Protein 1V9M (pdb70)

Sequence (312 aa):
FAYLNARVRVRRGTLLKESFFQEALDLSFADFLRLLSETVYGGELAGQGLPDVDRAVLRTQAKLVGDLPRLVTGEAREAVRLLLLRNDLHNLQALLRAKATGRPFEEVLLLPGTLREEVWRQAYEAQDPAGMAQVLAVPGHPLARALRAVLRETQDLARVEALLAKRFFEDVAKPALRDYLALEVDAENLRTAFKLQGSGLAPDAFFLKGGRFVDRVRFARLMEGDYAVLDELSGTPFSGLSGVRDLKALERGLRCVLLKEAKKGVQDPLGVGLVLAYVKEREWEAVRLRLLARRAYFGLPRAQVEEEVVCP

Nearest PDB structures (foldseek):
  1v9m-assembly1_A  TM=1.003E+00  e=7.776E-43  Thermus thermophilus
  1r5z-assembly2_B  TM=9.604E-01  e=9.032E-36  Thermus thermophilus
  5gar-assembly1_M  TM=8.255E-01  e=9.814E-33  Thermus thermophilus
  5y5z-assembly1_M  TM=8.060E-01  e=1.314E-31  Thermus thermophilus HB8
  3j0j-assembly1_M  TM=7.449E-01  e=9.453E-28  Thermus thermophilus HB8

Secondary structure (DSSP, 8-state):
-HHHHHHHHHHHTTSPPHHHHHHHTT--HHHHHHHHHTSGGGGG---SSHHHHHHHHHHHHIIIIITHHHH--HHHHHHHHHHHHHHHHHHHHHHHHHHHHT--GGG----S-SS-HHHHHHHHHSSSHHHHHHHHHTTT-HHHHHHHHHHTT---HHHHHHHHHHHHHHHHH--HHHHHHHHHHHHHHHHHHHHTTTS---GGGT--SS-SS--HHHHHHHHTT-GGGGGS-TTSTTGGGTT--SHHHHHHHHHHHHHHHHGGGGG-TTSHHHHHHHHHHHHHHHHHHHHHHHHHHHT--HHHHHHHS---

Solvent-accessible surface area: 14438 Å² total; per-residue (Å²): 85,86,117,0,2,29,63,0,132,112,22,72,62,58,26,24,140,98,76,14,10,110,93,2,10,86,35,63,26,50,58,0,13,140,40,0,59,146,30,52,0,20,78,46,31,106,15,148,22,11,92,46,0,24,82,0,11,42,124,3,5,51,103,28,0,4,20,0,10,166,54,20,94,40,138,6,74,105,10,0,92,30,3,0,20,19,3,0,0,29,1,0,5,13,0,10,72,9,74,66,86,60,115,49,41,120,88,11,36,13,10,9,10,36,25,154,40,54,10,5,120,77,0,46,140,11,151,58,51,63,14,3,2,138,25,0,45,130,62,57,8,36,7,1,153,18,0,118,24,0,27,209,112,14,134,72,57,27,82,5,4,6,28,0,0,45,83,22,10,66,101,32,87,192,130,32,20,189,65,0,34,14,0,6,10,0,0,1,0,1,17,4,0,23,41,5,50,64,57,78,46,63,26,92,52,12,18,8,154,58,31,143,43,4,68,95,102,54,0,24,73,0,5,134,38,51,70,42,0,1,58,85,1,96,78,22,58,0,52,64,0,69,49,16,104,71,55,114,21,0,40,56,16,1,60,24,14,18,16,125,14,0,100,111,3,62,148,50,65,155,14,13,0,8,0,3,0,0,0,12,30,1,22,24,3,6,3,15,0,37,42,1,0,42,42,18,104,120,61,68,94,101,79,104,8,67,98,34,11,69,37,151

Structure (mmCIF, N/CA/C/O backbone):
data_1V9M
#
_entry.id   1V9M
#
_cell.length_a   41.790
_cell.length_b   83.806
_cell.length_c   48.567
_cell.angle_alpha   90.00
_cell.angle_beta   113.86
_cell.angle_gamma   90.00
#
_symmetry.space_group_name_H-M   'P 1 21 1'
#
loop_
_entity.id
_entity.type
_entity.pdbx_description
1 polymer 'V-type ATP synthase subunit C'
2 non-polymer GLYCEROL
3 water water
#
loop_
_atom_site.group_PDB
_atom_site.id
_atom_site.type_symbol
_atom_site.label_atom_id
_atom_site.label_alt_id
_atom_site.label_comp_id
_atom_site.label_asym_id
_atom_site.label_entity_id
_atom_site.label_seq_id
_atom_site.pdbx_PDB_ins_code
_atom_site.Cartn_x
_atom_site.Cartn_y
_atom_site.Cartn_z
_atom_site.occupancy
_atom_site.B_iso_or_equiv
_atom_site.auth_seq_id
_atom_site.auth_comp_id
_atom_site.auth_asym_id
_atom_site.auth_atom_id
_atom_site.pdbx_PDB_model_num
ATOM 1 N N . PHE A 1 5 ? 25.583 -6.161 10.166 1.00 37.65 5 PHE A N 1
ATOM 2 C CA . PHE A 1 5 ? 25.397 -4.716 10.500 1.00 38.34 5 PHE A CA 1
ATOM 3 C C . PHE A 1 5 ? 24.956 -3.873 9.313 1.00 36.63 5 PHE A C 1
ATOM 4 O O . PHE A 1 5 ? 24.340 -2.821 9.487 1.00 35.15 5 PHE A O 1
ATOM 12 N N . ALA A 1 6 ? 25.274 -4.328 8.106 1.00 36.49 6 ALA A N 1
ATOM 13 C CA . ALA A 1 6 ? 24.897 -3.591 6.907 1.00 35.34 6 ALA A CA 1
ATOM 14 C C . ALA A 1 6 ? 23.384 -3.415 6.829 1.00 34.67 6 ALA A C 1
ATOM 15 O O . ALA A 1 6 ? 22.891 -2.339 6.492 1.00 34.74 6 ALA A O 1
ATOM 17 N N . TYR A 1 7 ? 22.647 -4.474 7.142 1.00 33.41 7 TYR A N 1
ATOM 18 C CA . TYR A 1 7 ? 21.194 -4.417 7.086 1.00 31.56 7 TYR A CA 1
ATOM 19 C C . TYR A 1 7 ? 20.623 -3.540 8.190 1.00 30.44 7 TYR A C 1
ATOM 20 O O . TYR A 1 7 ? 19.780 -2.681 7.933 1.00 28.52 7 TYR A O 1
ATOM 29 N N . LEU A 1 8 ? 21.075 -3.765 9.420 1.00 27.26 8 LEU A N 1
ATOM 30 C CA . LEU A 1 8 ? 20.586 -2.979 10.547 1.00 26.25 8 LEU A CA 1
ATOM 31 C C . LEU A 1 8 ? 20.796 -1.494 10.278 1.00 25.82 8 LEU A C 1
ATOM 32 O O . LEU A 1 8 ? 19.896 -0.681 10.488 1.00 24.42 8 LEU A O 1
ATOM 37 N N . ASN A 1 9 ? 21.989 -1.149 9.803 1.00 26.86 9 ASN A N 1
ATOM 38 C CA . ASN A 1 9 ? 22.319 0.241 9.514 1.00 27.62 9 ASN A CA 1
ATOM 39 C C . ASN A 1 9 ? 21.444 0.826 8.429 1.00 28.39 9 ASN A C 1
ATOM 40 O O . ASN A 1 9 ? 21.139 2.019 8.448 1.00 28.33 9 ASN A O 1
ATOM 45 N N . ALA A 1 10 ? 21.042 -0.011 7.481 1.00 27.84 10 ALA A N 1
ATOM 46 C CA . ALA A 1 10 ? 20.173 0.448 6.413 1.00 27.33 10 ALA A CA 1
ATOM 47 C C . ALA A 1 10 ? 18.837 0.817 7.048 1.00 26.12 10 ALA A C 1
ATOM 48 O O . ALA A 1 10 ? 18.304 1.894 6.800 1.00 26.36 10 ALA A O 1
ATOM 50 N N . ARG A 1 11 ? 18.309 -0.073 7.885 1.00 25.00 11 ARG A N 1
ATOM 51 C CA . ARG A 1 11 ? 17.027 0.173 8.544 1.00 23.86 11 ARG A CA 1
ATOM 52 C C . ARG A 1 11 ? 17.097 1.392 9.463 1.00 23.30 11 ARG A C 1
ATOM 53 O O . ARG A 1 11 ? 16.122 2.132 9.602 1.00 22.25 11 ARG A O 1
ATOM 61 N N . VAL A 1 12 ? 18.250 1.602 10.089 1.00 22.74 12 VAL A N 1
ATOM 62 C CA . VAL A 1 12 ? 18.417 2.751 10.966 1.00 22.50 12 VAL A CA 1
ATOM 63 C C . VAL A 1 12 ? 18.474 4.023 10.126 1.00 23.20 12 VAL A C 1
ATOM 64 O O . VAL A 1 12 ? 17.853 5.031 10.470 1.00 23.80 12 VAL A O 1
ATOM 68 N N . ARG A 1 13 ? 19.219 3.978 9.024 1.00 23.75 13 ARG A N 1
ATOM 69 C CA . ARG A 1 13 ? 19.317 5.141 8.146 1.00 26.34 13 ARG A CA 1
ATOM 70 C C . ARG A 1 13 ? 17.930 5.509 7.636 1.00 26.47 13 ARG A C 1
ATOM 71 O O . ARG A 1 13 ? 17.600 6.687 7.512 1.00 28.23 13 ARG A O 1
ATOM 79 N N . VAL A 1 14 ? 17.119 4.494 7.344 1.00 25.57 14 VAL A N 1
ATOM 80 C CA . VAL A 1 14 ? 15.759 4.712 6.860 1.00 25.98 14 VAL A CA 1
ATOM 81 C C . VAL A 1 14 ? 14.928 5.491 7.881 1.00 26.63 14 VAL A C 1
ATOM 82 O O . VAL A 1 14 ? 14.041 6.259 7.517 1.00 25.69 14 VAL A O 1
ATOM 86 N N . ARG A 1 15 ? 15.233 5.303 9.159 1.00 25.75 15 ARG A N 1
ATOM 87 C CA . ARG A 1 15 ? 14.476 5.959 10.218 1.00 24.73 15 ARG A CA 1
ATOM 88 C C . ARG A 1 15 ? 15.048 7.248 10.802 1.00 25.44 15 ARG A C 1
ATOM 89 O O . ARG A 1 15 ? 14.320 8.007 11.437 1.00 25.27 15 ARG A O 1
ATOM 97 N N . ARG A 1 16 ? 16.334 7.507 10.589 1.00 28.38 16 ARG A N 1
ATOM 98 C CA . ARG A 1 16 ? 16.951 8.713 11.138 1.00 29.87 16 ARG A CA 1
ATOM 99 C C . ARG A 1 16 ? 16.367 10.012 10.592 1.00 29.66 16 ARG A C 1
ATOM 100 O O . ARG A 1 16 ? 16.456 11.060 11.235 1.00 28.70 16 ARG A O 1
ATOM 108 N N . GLY A 1 17 ? 15.782 9.948 9.403 1.00 28.72 17 GLY A N 1
ATOM 109 C CA . GLY A 1 17 ? 15.203 11.141 8.812 1.00 27.47 17 GLY A CA 1
ATOM 110 C C . GLY A 1 17 ? 14.013 11.712 9.570 1.00 27.19 17 GLY A C 1
ATOM 111 O O . GLY A 1 17 ? 13.676 12.886 9.394 1.00 27.07 17 GLY A O 1
ATOM 112 N N . THR A 1 18 ? 13.363 10.902 10.404 1.00 23.03 18 THR A N 1
ATOM 113 C CA . THR A 1 18 ? 12.214 11.401 11.149 1.00 20.64 18 THR A CA 1
ATOM 114 C C . THR A 1 18 ? 12.532 11.772 12.598 1.00 19.51 18 THR A C 1
ATOM 115 O O . THR A 1 18 ? 11.624 11.998 13.401 1.00 19.34 18 THR A O 1
ATOM 119 N N . LEU A 1 19 ? 13.816 11.832 12.935 1.00 17.43 19 LEU A N 1
ATOM 120 C CA . LEU A 1 19 ? 14.209 12.245 14.279 1.00 19.05 19 LEU A CA 1
ATOM 121 C C . LEU A 1 19 ? 13.796 13.713 14.340 1.00 19.44 19 LEU A C 1
ATOM 122 O O . LEU A 1 19 ? 13.925 14.426 13.348 1.00 18.20 19 LEU A O 1
ATOM 127 N N . LEU A 1 20 ? 13.291 14.168 15.482 1.00 19.31 20 LEU A N 1
ATOM 128 C CA . LEU A 1 20 ? 12.868 15.560 15.584 1.00 20.70 20 LEU A CA 1
ATOM 129 C C . LEU A 1 20 ? 14.077 16.484 15.616 1.00 21.05 20 LEU A C 1
ATOM 130 O O . LEU A 1 20 ? 15.067 16.196 16.287 1.00 21.48 20 LEU A O 1
ATOM 135 N N . LYS A 1 21 ? 13.996 17.582 14.872 1.00 22.12 21 LYS A N 1
ATOM 136 C CA . LYS A 1 21 ? 15.081 18.555 14.816 1.00 22.77 21 LYS A CA 1
ATOM 137 C C . LYS A 1 21 ? 15.162 19.307 16.133 1.00 20.41 21 LYS A C 1
ATOM 138 O O . LYS A 1 21 ? 14.188 19.385 16.875 1.00 19.69 21 LYS A O 1
ATOM 144 N N . GLU A 1 22 ? 16.319 19.889 16.413 1.00 20.50 22 GLU A N 1
ATOM 145 C CA . GLU A 1 22 ? 16.473 20.628 17.647 1.00 20.37 22 GLU A CA 1
ATOM 146 C C . GLU A 1 22 ? 15.510 21.817 17.635 1.00 20.97 22 GLU A C 1
ATOM 147 O O . GLU A 1 22 ? 15.090 22.292 18.693 1.00 19.18 22 GLU A O 1
ATOM 153 N N . SER A 1 23 ? 15.145 22.282 16.439 1.00 17.90 23 SER A N 1
ATOM 154 C CA . SER A 1 23 ? 14.220 23.410 16.322 1.00 19.20 23 SER A CA 1
ATOM 155 C C . SER A 1 23 ? 12.863 23.079 16.945 1.00 18.55 23 SER A C 1
ATOM 156 O O . SER A 1 23 ? 12.168 23.962 17.456 1.00 16.98 23 SER A O 1
ATOM 159 N N . PHE A 1 24 ? 12.482 21.806 16.911 1.00 16.87 24 PHE A N 1
ATOM 160 C CA . PHE A 1 24 ? 11.206 21.401 17.490 1.00 18.51 24 PHE A CA 1
ATOM 161 C C . PHE A 1 24 ? 11.187 21.642 18.985 1.00 18.42 24 PHE A C 1
ATOM 162 O O . PHE A 1 24 ? 10.249 22.225 19.523 1.00 18.82 24 PHE A O 1
ATOM 170 N N . PHE A 1 25 ? 12.227 21.171 19.665 1.00 18.75 25 PHE A N 1
ATOM 171 C CA . PHE A 1 25 ? 12.300 21.317 21.109 1.00 17.45 25 PHE A CA 1
ATOM 172 C C . PHE A 1 25 ? 12.448 22.769 21.530 1.00 17.74 25 PHE A C 1
ATOM 173 O O . PHE A 1 25 ? 11.920 23.171 22.559 1.00 17.68 25 PHE A O 1
ATOM 181 N N . GLN A 1 26 ? 13.167 23.556 20.738 1.00 18.79 26 GLN A N 1
ATOM 182 C CA . GLN A 1 26 ? 13.348 24.965 21.063 1.00 19.46 26 GLN A CA 1
ATOM 183 C C . GLN A 1 26 ? 12.004 25.682 21.050 1.00 17.50 26 GLN A C 1
ATOM 184 O O . GLN A 1 26 ? 11.699 26.456 21.955 1.00 18.85 26 GLN A O 1
ATOM 190 N N . GLU A 1 27 ? 11.200 25.421 20.025 1.00 16.99 27 GLU A N 1
ATOM 191 C CA . GLU A 1 27 ? 9.890 26.057 19.925 1.00 17.21 27 GLU A CA 1
ATOM 192 C C . GLU A 1 27 ? 8.919 25.527 20.976 1.00 16.64 27 GLU A C 1
ATOM 193 O O . GLU A 1 27 ? 8.187 26.294 21.608 1.00 15.33 27 GLU A O 1
ATOM 199 N N . ALA A 1 28 ? 8.933 24.209 21.173 1.00 15.91 28 ALA A N 1
ATOM 200 C CA . ALA A 1 28 ? 8.037 23.557 22.121 1.00 16.06 28 ALA A CA 1
ATOM 201 C C . ALA A 1 28 ? 8.132 24.105 23.537 1.00 16.45 28 ALA A C 1
ATOM 202 O O . ALA A 1 28 ? 7.150 24.104 24.273 1.00 16.11 28 ALA A O 1
ATOM 204 N N . LEU A 1 29 ? 9.316 24.560 23.923 1.00 18.70 29 LEU A N 1
ATOM 205 C CA . LEU A 1 29 ? 9.519 25.088 25.270 1.00 21.48 29 LEU A CA 1
ATOM 206 C C . LEU A 1 29 ? 8.601 26.268 25.590 1.00 21.56 29 LEU A C 1
ATOM 207 O O . LEU A 1 29 ? 8.323 26.549 26.756 1.00 21.13 29 LEU A O 1
ATOM 212 N N . ASP A 1 30 ? 8.108 26.945 24.560 1.00 21.59 30 ASP A N 1
ATOM 213 C CA . ASP A 1 30 ? 7.241 28.099 24.785 1.00 23.35 30 ASP A CA 1
ATOM 214 C C . ASP A 1 30 ? 5.852 28.017 24.147 1.00 23.29 30 ASP A C 1
ATOM 215 O O . ASP A 1 30 ? 5.219 29.040 23.884 1.00 24.16 30 ASP A O 1
ATOM 220 N N . LEU A 1 31 ? 5.362 26.803 23.928 1.00 21.74 31 LEU A N 1
ATOM 221 C CA . LEU A 1 31 ? 4.052 26.624 23.317 1.00 20.36 31 LEU A CA 1
ATOM 222 C C . LEU A 1 31 ? 2.945 26.261 24.289 1.00 19.94 31 LEU A C 1
ATOM 223 O O . LEU A 1 31 ? 3.189 25.646 25.332 1.00 19.3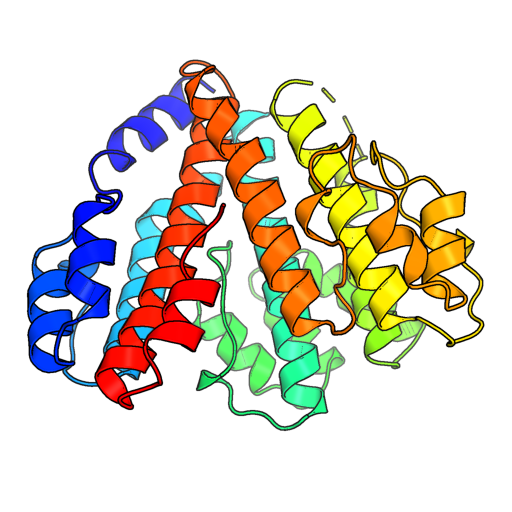6 31 LEU A O 1
ATOM 228 N N . SER A 1 32 ? 1.721 26.646 23.938 1.00 19.25 32 SER A N 1
ATOM 229 C CA . SER A 1 32 ? 0.557 26.301 24.741 1.00 18.80 32 SER A CA 1
ATOM 230 C C . SER A 1 32 ? 0.401 24.811 24.457 1.00 17.38 32 SER A C 1
ATOM 231 O O . SER A 1 32 ? 0.997 24.304 23.511 1.00 17.21 32 SER A O 1
ATOM 234 N N . PHE A 1 33 ? -0.394 24.103 25.245 1.00 15.38 33 PHE A N 1
ATOM 235 C CA . PHE A 1 33 ? -0.547 22.673 24.986 1.00 16.95 33 PHE A CA 1
ATOM 236 C C . PHE A 1 33 ? -1.183 22.422 23.614 1.00 18.63 33 PHE A C 1
ATOM 237 O O . PHE A 1 33 ? -0.775 21.514 22.882 1.00 17.50 33 PHE A O 1
ATOM 245 N N . ALA A 1 34 ? -2.177 23.234 23.266 1.00 19.17 34 ALA A N 1
ATOM 246 C CA . ALA A 1 34 ? -2.858 23.097 21.980 1.00 20.38 34 ALA A CA 1
ATOM 247 C C . ALA A 1 34 ? -1.862 23.232 20.835 1.00 19.68 34 ALA A C 1
ATOM 248 O O . ALA A 1 34 ? -1.893 22.450 19.883 1.00 20.81 34 ALA A O 1
ATOM 250 N N . ASP A 1 35 ? -0.979 24.224 20.923 1.00 18.83 35 ASP A N 1
ATOM 251 C CA . ASP A 1 35 ? 0.016 24.423 19.880 1.00 18.50 35 ASP A CA 1
ATOM 252 C C . ASP A 1 35 ? 1.055 23.306 19.885 1.00 17.62 35 ASP A C 1
ATOM 253 O O . ASP A 1 35 ? 1.582 22.939 18.835 1.00 16.00 35 ASP A O 1
ATOM 258 N N . PHE A 1 36 ? 1.345 22.771 21.066 1.00 16.66 36 PHE A N 1
ATOM 259 C CA . PHE A 1 36 ? 2.303 21.671 21.189 1.00 15.87 36 PHE A CA 1
ATOM 260 C C . PHE A 1 36 ? 1.748 20.480 20.406 1.00 16.41 36 PHE A C 1
ATOM 261 O O . PHE A 1 36 ? 2.464 19.834 19.635 1.00 16.99 36 PHE A O 1
ATOM 269 N N . LEU A 1 37 ? 0.462 20.197 20.606 1.00 17.30 37 LEU A N 1
ATOM 270 C CA . LEU A 1 37 ? -0.191 19.094 19.904 1.00 17.22 37 LEU A CA 1
ATOM 271 C C . LEU A 1 37 ? -0.107 19.342 18.401 1.00 17.59 37 LEU A C 1
ATOM 272 O O . LEU A 1 37 ? 0.212 18.437 17.635 1.00 17.46 37 LEU A O 1
ATOM 277 N N . ARG A 1 38 ? -0.381 20.577 17.985 1.00 17.37 38 ARG A N 1
ATOM 278 C CA . ARG A 1 38 ? -0.320 20.930 16.568 1.00 18.52 38 ARG A CA 1
ATOM 279 C C . ARG A 1 38 ? 1.066 20.679 15.984 1.00 18.11 38 ARG A C 1
ATOM 280 O O . ARG A 1 38 ? 1.200 20.117 14.896 1.00 18.24 38 ARG A O 1
ATOM 288 N N . LEU A 1 39 ? 2.098 21.095 16.707 1.00 17.59 39 LEU A N 1
ATOM 289 C CA . LEU A 1 39 ? 3.464 20.915 16.236 1.00 18.64 39 LEU A CA 1
ATOM 290 C C . LEU A 1 39 ? 3.799 19.429 16.157 1.00 18.23 39 LEU A C 1
ATOM 291 O O . LEU A 1 39 ? 4.404 18.963 15.188 1.00 17.78 39 LEU A O 1
ATOM 296 N N . LEU A 1 40 ? 3.404 18.692 17.187 1.00 16.84 40 LEU A N 1
ATOM 297 C CA . LEU A 1 40 ? 3.667 17.263 17.232 1.00 15.51 40 LEU A CA 1
ATOM 298 C C . LEU A 1 40 ? 2.937 16.519 16.112 1.00 17.10 40 LEU A C 1
ATOM 299 O O . LEU A 1 40 ? 3.484 15.589 15.519 1.00 17.83 40 LEU A O 1
ATOM 304 N N . SER A 1 41 ? 1.707 16.935 15.821 1.00 17.44 41 SER A N 1
ATOM 305 C CA . SER A 1 41 ? 0.900 16.275 14.797 1.00 21.22 41 SER A CA 1
ATOM 306 C C . SER A 1 41 ? 1.529 16.300 13.417 1.00 22.14 41 SER A C 1
ATOM 307 O O . SER A 1 41 ? 1.180 15.490 12.560 1.00 23.64 41 SER A O 1
ATOM 310 N N . GLU A 1 42 ? 2.460 17.220 13.200 1.00 23.24 42 GLU A N 1
ATOM 311 C CA . GLU A 1 42 ? 3.111 17.334 11.904 1.00 25.11 42 GLU A CA 1
ATOM 312 C C . GLU A 1 42 ? 4.369 16.479 11.804 1.00 24.57 42 GLU A C 1
ATOM 313 O O . GLU A 1 42 ? 4.966 16.366 10.734 1.00 23.14 42 GLU A O 1
ATOM 319 N N . THR A 1 43 ? 4.754 15.861 12.916 1.00 21.47 43 THR A N 1
ATOM 320 C CA . THR A 1 43 ? 5.947 15.018 12.949 1.00 19.62 43 THR A CA 1
ATOM 321 C C . THR A 1 43 ? 5.518 13.568 12.761 1.00 17.49 43 THR A C 1
ATOM 322 O O . THR A 1 43 ? 4.330 13.278 12.629 1.00 18.63 43 THR A O 1
ATOM 326 N N . VAL A 1 44 ? 6.487 12.659 12.771 1.00 19.26 44 VAL A N 1
ATOM 327 C CA . VAL A 1 44 ? 6.201 11.237 12.610 1.00 18.05 44 VAL A CA 1
ATOM 328 C C . VAL A 1 44 ? 5.269 10.741 13.726 1.00 18.73 44 VAL A C 1
ATOM 329 O O . VAL A 1 44 ? 4.592 9.719 13.588 1.00 17.63 44 VAL A O 1
ATOM 333 N N . TYR A 1 45 ? 5.233 11.474 14.835 1.00 16.58 45 TYR A N 1
ATOM 334 C CA . TYR A 1 45 ? 4.385 11.110 15.962 1.00 14.78 45 TYR A CA 1
ATOM 335 C C . TYR A 1 45 ? 2.909 11.379 15.672 1.00 16.36 45 TYR A C 1
ATOM 336 O O . TYR A 1 45 ? 2.029 10.846 16.346 1.00 14.88 45 TYR A O 1
ATOM 345 N N . GLY A 1 46 ? 2.642 12.211 14.671 1.00 15.74 46 GLY A N 1
ATOM 346 C CA . GLY A 1 46 ? 1.264 12.530 14.341 1.00 18.95 46 GLY A CA 1
ATOM 347 C C . GLY A 1 46 ? 0.414 11.308 14.048 1.00 19.60 46 GLY A C 1
ATOM 348 O O . GLY A 1 46 ? -0.771 11.275 14.381 1.00 21.75 46 GLY A O 1
ATOM 349 N N . GLY A 1 47 ? 1.015 10.297 13.433 1.00 20.93 47 GLY A N 1
ATOM 350 C CA . GLY A 1 47 ? 0.275 9.096 13.094 1.00 22.45 47 GLY A CA 1
ATOM 351 C C . GLY A 1 47 ? -0.376 8.398 14.271 1.00 23.15 47 GLY A C 1
ATOM 352 O O . GLY A 1 47 ? -1.438 7.798 14.130 1.00 24.16 47 GLY A O 1
ATOM 353 N N . GLU A 1 48 ? 0.252 8.481 15.437 1.00 22.62 48 GLU A N 1
ATOM 354 C CA . GLU A 1 48 ? -0.271 7.837 16.636 1.00 21.00 48 GLU A CA 1
ATOM 355 C C . GLU A 1 48 ? -0.914 8.800 17.632 1.00 20.19 48 GLU A C 1
ATOM 356 O O . GLU A 1 48 ? -1.310 8.391 18.721 1.00 20.60 48 GLU A O 1
ATOM 362 N N . LEU A 1 49 ? -0.995 10.078 17.281 1.00 19.38 49 LEU A N 1
ATOM 363 C CA . LEU A 1 49 ? -1.593 11.060 18.180 1.00 18.72 49 LEU A CA 1
ATOM 364 C C . LEU A 1 49 ? -3.093 11.075 17.903 1.00 21.44 49 LEU A C 1
ATOM 365 O O . LEU A 1 49 ? -3.542 11.620 16.897 1.00 21.99 49 LEU A O 1
ATOM 370 N N . ALA A 1 50 ? -3.864 10.474 18.805 1.00 22.72 50 ALA A N 1
ATOM 371 C CA . ALA A 1 50 ? -5.306 10.371 18.624 1.00 26.36 50 ALA A CA 1
ATOM 372 C C . ALA A 1 50 ? -6.172 11.222 19.542 1.00 27.89 50 ALA A C 1
ATOM 373 O O . ALA A 1 50 ? -7.400 11.214 19.412 1.00 30.04 50 ALA A O 1
ATOM 375 N N . GLY A 1 51 ? -5.560 11.955 20.466 1.00 26.23 51 GLY A N 1
ATOM 376 C CA . GLY A 1 51 ? -6.363 12.762 21.367 1.00 26.41 51 GLY A CA 1
ATOM 377 C C . GLY A 1 51 ? -5.827 14.147 21.675 1.00 25.99 51 GLY A C 1
ATOM 378 O O . GLY A 1 51 ? -4.787 14.554 21.156 1.00 25.84 51 GLY A O 1
ATOM 379 N N . GLN A 1 52 ? -6.546 14.858 22.539 1.00 23.89 52 GLN A N 1
ATOM 380 C CA . GLN A 1 52 ? -6.190 16.215 22.942 1.00 26.56 52 GLN A CA 1
ATOM 381 C C . GLN A 1 52 ? -5.644 16.300 24.369 1.00 23.65 52 GLN A C 1
ATOM 382 O O . GLN A 1 52 ? -5.405 17.397 24.868 1.00 23.38 52 GLN A O 1
ATOM 388 N N . GLY A 1 53 ? -5.452 15.159 25.026 1.00 21.96 53 GLY A N 1
ATOM 389 C CA . GLY A 1 53 ? -4.961 15.178 26.396 1.00 20.11 53 GLY A CA 1
ATOM 390 C C . GLY A 1 53 ? -3.508 14.778 26.591 1.00 19.46 53 GLY A C 1
ATOM 391 O O . GLY A 1 53 ? -2.846 14.309 25.663 1.00 19.85 53 GLY A O 1
ATOM 392 N N . LEU A 1 54 ? -3.008 14.957 27.810 1.00 18.45 54 LEU A N 1
ATOM 393 C CA . LEU A 1 54 ? -1.625 14.617 28.113 1.00 17.00 54 LEU A CA 1
ATOM 394 C C . LEU A 1 54 ? -1.347 13.130 27.871 1.00 17.64 54 LEU A C 1
ATOM 395 O O . LEU A 1 54 ? -0.324 12.778 27.284 1.00 17.24 54 LEU A O 1
ATOM 400 N N . PRO A 1 55 ? -2.251 12.238 28.315 1.00 17.76 55 PRO A N 1
ATOM 401 C CA . PRO A 1 55 ? -2.017 10.805 28.098 1.00 18.44 55 PRO A CA 1
ATOM 402 C C . PRO A 1 55 ? -1.950 10.450 26.613 1.00 19.03 55 PRO A C 1
ATOM 403 O O . PRO A 1 55 ? -1.308 9.467 26.225 1.00 17.21 55 PRO A O 1
ATOM 407 N N . ASP A 1 56 ? -2.621 11.248 25.786 1.00 16.82 56 ASP A N 1
ATOM 408 C CA . ASP A 1 56 ? -2.615 11.009 24.351 1.00 17.65 56 ASP A CA 1
ATOM 409 C C . ASP A 1 56 ? -1.231 11.281 23.779 1.00 16.35 56 ASP A C 1
ATOM 410 O O . ASP A 1 56 ? -0.810 10.632 22.827 1.00 16.12 56 ASP A O 1
ATOM 415 N N . VAL A 1 57 ? -0.526 12.250 24.358 1.00 15.38 57 VAL A N 1
ATOM 416 C CA . VAL A 1 57 ? 0.823 12.561 23.912 1.00 14.73 57 VAL A CA 1
ATOM 417 C C . VAL A 1 57 ? 1.734 11.413 24.354 1.00 16.11 57 VAL A C 1
ATOM 418 O O . VAL A 1 57 ? 2.533 10.898 23.577 1.00 12.94 57 VAL A O 1
ATOM 422 N N . ASP A 1 58 ? 1.611 11.015 25.614 1.00 15.48 58 ASP A N 1
ATOM 423 C CA . ASP A 1 58 ? 2.437 9.931 26.120 1.00 17.83 58 ASP A CA 1
ATOM 424 C C . ASP A 1 58 ? 2.240 8.656 25.298 1.00 17.38 58 ASP A C 1
ATOM 425 O O . ASP A 1 58 ? 3.206 7.982 24.947 1.00 17.08 58 ASP A O 1
ATOM 430 N N . ARG A 1 59 ? 0.991 8.343 24.982 1.00 16.61 59 ARG A N 1
ATOM 431 C CA . ARG A 1 59 ? 0.684 7.144 24.203 1.00 19.46 59 ARG A CA 1
ATOM 432 C C . ARG A 1 59 ? 1.252 7.219 22.782 1.00 17.69 59 ARG A C 1
ATOM 433 O O . ARG A 1 59 ? 1.781 6.237 22.269 1.00 18.53 59 ARG A O 1
ATOM 441 N N . ALA A 1 60 ? 1.147 8.386 22.153 1.00 16.96 60 ALA A N 1
ATOM 442 C CA . ALA A 1 60 ? 1.667 8.568 20.802 1.00 16.82 60 ALA A CA 1
ATOM 443 C C . ALA A 1 60 ? 3.181 8.335 20.784 1.00 16.67 60 ALA A C 1
ATOM 444 O O . ALA A 1 60 ? 3.722 7.733 19.855 1.00 14.40 60 ALA A O 1
ATOM 446 N N . VAL A 1 61 ? 3.868 8.826 21.809 1.00 15.50 61 VAL A N 1
ATOM 447 C CA . VAL A 1 61 ? 5.314 8.637 21.882 1.00 15.19 61 VAL A CA 1
ATOM 448 C C . VAL A 1 61 ? 5.633 7.152 22.035 1.00 14.23 61 VAL A C 1
ATOM 449 O O . VAL A 1 61 ? 6.443 6.604 21.286 1.00 15.01 61 VAL A O 1
ATOM 453 N N . LEU A 1 62 ? 4.994 6.500 23.001 1.00 14.82 62 LEU A N 1
ATOM 454 C CA . LEU A 1 62 ? 5.228 5.073 23.217 1.00 16.63 62 LEU A CA 1
ATOM 455 C C . LEU A 1 62 ? 4.961 4.219 21.971 1.00 16.32 62 LEU A C 1
ATOM 456 O O . LEU A 1 62 ? 5.815 3.423 21.558 1.00 16.75 62 LEU A O 1
ATOM 461 N N . ARG A 1 63 ? 3.790 4.385 21.359 1.00 17.30 63 ARG A N 1
ATOM 462 C CA . ARG A 1 63 ? 3.452 3.598 20.172 1.00 17.42 63 ARG A CA 1
ATOM 463 C C . ARG A 1 63 ? 4.317 3.893 18.962 1.00 17.72 63 ARG A C 1
ATOM 464 O O . ARG A 1 63 ? 4.636 2.989 18.182 1.00 18.08 63 ARG A O 1
ATOM 472 N N . THR A 1 64 ? 4.715 5.148 18.801 1.00 16.67 64 THR A N 1
ATOM 473 C CA . THR A 1 64 ? 5.567 5.498 17.678 1.00 17.61 64 THR A CA 1
ATOM 474 C C . THR A 1 64 ? 6.941 4.878 17.846 1.00 17.75 64 THR A C 1
ATOM 475 O O . THR A 1 64 ? 7.511 4.342 16.896 1.00 17.84 64 THR A O 1
ATOM 479 N N . GLN A 1 65 ? 7.486 4.946 19.055 1.00 17.85 65 GLN A N 1
ATOM 480 C CA . GLN A 1 65 ? 8.812 4.388 19.271 1.00 18.51 65 GLN A CA 1
ATOM 481 C C . GLN A 1 65 ? 8.823 2.870 19.254 1.00 17.57 65 GLN A C 1
ATOM 482 O O . GLN A 1 65 ? 9.858 2.261 19.002 1.00 18.19 65 GLN A O 1
ATOM 488 N N . ALA A 1 66 ? 7.679 2.254 19.522 1.00 19.36 66 ALA A N 1
ATOM 489 C CA . ALA A 1 66 ? 7.617 0.796 19.493 1.00 20.42 66 ALA A CA 1
ATOM 490 C C . ALA A 1 66 ? 7.804 0.344 18.046 1.00 20.96 66 ALA A C 1
ATOM 491 O O . ALA A 1 66 ? 8.343 -0.730 17.775 1.00 19.20 66 ALA A O 1
ATOM 493 N N . LYS A 1 67 ? 7.364 1.177 17.112 1.00 20.67 67 LYS A N 1
ATOM 494 C CA . LYS A 1 67 ? 7.477 0.826 15.705 1.00 21.36 67 LYS A CA 1
ATOM 495 C C . LYS A 1 67 ? 8.737 1.353 15.025 1.00 20.71 67 LYS A C 1
ATOM 496 O O . LYS A 1 67 ? 9.130 0.844 13.978 1.00 19.82 67 LYS A O 1
ATOM 502 N N . LEU A 1 68 ? 9.378 2.354 15.617 1.00 17.92 68 LEU A N 1
ATOM 503 C CA . LEU A 1 68 ? 10.593 2.915 15.027 1.00 17.41 68 LEU A CA 1
ATOM 504 C C . LEU A 1 68 ? 11.863 2.572 15.803 1.00 17.18 68 LEU A C 1
ATOM 505 O O . LEU A 1 68 ? 12.969 2.810 15.323 1.00 17.84 68 LEU A O 1
ATOM 510 N N . VAL A 1 69 ? 11.706 2.003 16.994 1.00 16.89 69 VAL A N 1
ATOM 511 C CA . VAL A 1 69 ? 12.856 1.653 17.819 1.00 15.54 69 VAL A CA 1
ATOM 512 C C . VAL A 1 69 ? 12.746 0.253 18.428 1.00 17.37 69 VAL A C 1
ATOM 513 O O . VAL A 1 69 ? 13.633 -0.584 18.248 1.00 16.49 69 VAL A O 1
ATOM 517 N N . GLY A 1 70 ? 11.647 0.009 19.137 1.00 17.22 70 GLY A N 1
ATOM 518 C CA . GLY A 1 70 ? 11.445 -1.268 19.806 1.00 19.90 70 GLY A CA 1
ATOM 519 C C . GLY A 1 70 ? 11.463 -2.527 18.961 1.00 23.19 70 GLY A C 1
ATOM 520 O O . GLY A 1 70 ? 11.757 -3.615 19.465 1.00 22.28 70 GLY A O 1
ATOM 521 N N . ASP A 1 71 ? 11.157 -2.389 17.678 1.00 22.46 71 ASP A N 1
ATOM 522 C CA . ASP A 1 71 ? 11.115 -3.539 16.785 1.00 23.78 71 ASP A CA 1
ATOM 523 C C . ASP A 1 71 ? 12.459 -3.917 16.168 1.00 24.44 71 ASP A C 1
ATOM 524 O O . ASP A 1 71 ? 12.606 -5.018 15.634 1.00 23.82 71 ASP A O 1
ATOM 529 N N . LEU A 1 72 ? 13.441 -3.024 16.249 1.00 21.61 72 LEU A N 1
ATOM 530 C CA . LEU A 1 72 ? 14.746 -3.290 15.646 1.00 20.72 72 LEU A CA 1
ATOM 531 C C . LEU A 1 72 ? 15.337 -4.692 15.884 1.00 21.98 72 LEU A C 1
ATOM 532 O O . LEU A 1 72 ? 15.847 -5.312 14.956 1.00 22.76 72 LEU A O 1
ATOM 537 N N . PRO A 1 73 ? 15.272 -5.211 17.120 1.00 23.16 73 PRO A N 1
ATOM 538 C CA . PRO A 1 73 ? 15.825 -6.545 17.395 1.00 25.93 73 PRO A CA 1
ATOM 539 C C . PRO A 1 73 ? 15.177 -7.669 16.600 1.00 27.07 73 PRO A C 1
ATOM 540 O O . PRO A 1 73 ? 15.801 -8.701 16.347 1.00 27.23 73 PRO A O 1
ATOM 544 N N . ARG A 1 74 ? 13.922 -7.472 16.217 1.00 26.54 74 ARG A N 1
ATOM 545 C CA . ARG A 1 74 ? 13.191 -8.485 15.469 1.00 29.22 74 ARG A CA 1
ATOM 546 C C . ARG A 1 74 ? 13.468 -8.439 13.973 1.00 28.65 74 ARG A C 1
ATOM 547 O O . ARG A 1 74 ? 13.096 -9.357 13.242 1.00 27.38 74 ARG A O 1
ATOM 555 N N . LEU A 1 75 ? 14.127 -7.373 13.528 1.00 27.05 75 LEU A N 1
ATOM 556 C CA . LEU A 1 75 ? 14.437 -7.186 12.115 1.00 25.84 75 LEU A CA 1
ATOM 557 C C . LEU A 1 75 ? 15.751 -7.810 11.662 1.00 26.73 75 LEU A C 1
ATOM 558 O O . LEU A 1 75 ? 15.942 -8.068 10.476 1.00 27.06 75 LEU A O 1
ATOM 563 N N . VAL A 1 76 ? 16.658 -8.059 12.597 1.00 25.96 76 VAL A N 1
ATOM 564 C CA . VAL A 1 76 ? 17.960 -8.609 12.237 1.00 28.64 76 VAL A CA 1
ATOM 565 C C . VAL A 1 76 ? 18.380 -9.797 13.084 1.00 29.26 76 VAL A C 1
ATOM 566 O O . VAL A 1 76 ? 17.632 -10.266 13.941 1.00 29.39 76 VAL A O 1
ATOM 570 N N . THR A 1 77 ? 19.593 -10.276 12.838 1.00 31.63 77 THR A N 1
ATOM 571 C CA . THR A 1 77 ? 20.126 -11.401 13.588 1.00 34.18 77 THR A CA 1
ATOM 572 C C . THR A 1 77 ? 21.623 -11.196 13.792 1.00 34.73 77 THR A C 1
ATOM 573 O O . THR A 1 77 ? 22.142 -10.103 13.559 1.00 36.41 77 THR A O 1
ATOM 577 N N . GLY A 1 78 ? 22.311 -12.242 14.237 1.00 35.23 78 GLY A N 1
ATOM 578 C CA . GLY A 1 78 ? 23.741 -12.143 14.457 1.00 34.51 78 GLY A CA 1
ATOM 579 C C . GLY A 1 78 ? 24.130 -11.074 15.460 1.00 34.11 78 GLY A C 1
ATOM 580 O O . GLY A 1 78 ? 23.340 -10.702 16.329 1.00 32.97 78 GLY A O 1
ATOM 581 N N . GLU A 1 79 ? 25.354 -10.574 15.329 1.00 33.44 79 GLU A N 1
ATOM 582 C CA . GLU A 1 79 ? 25.874 -9.555 16.228 1.00 34.08 79 GLU A CA 1
ATOM 583 C C . GLU A 1 79 ? 25.095 -8.249 16.178 1.00 32.44 79 GLU A C 1
ATOM 584 O O . GLU A 1 79 ? 24.999 -7.549 17.182 1.00 31.07 79 GLU A O 1
ATOM 590 N N . ALA A 1 80 ? 24.547 -7.917 15.013 1.00 30.14 80 ALA A N 1
ATOM 591 C CA . ALA A 1 80 ? 23.776 -6.685 14.870 1.00 30.04 80 ALA A CA 1
ATOM 592 C C . ALA A 1 80 ? 22.564 -6.715 15.800 1.00 28.97 80 ALA A C 1
ATOM 593 O O . ALA A 1 80 ? 22.257 -5.732 16.477 1.00 27.30 80 ALA A O 1
ATOM 595 N N . ARG A 1 81 ? 21.876 -7.851 15.829 1.00 28.81 81 ARG A N 1
ATOM 596 C CA . ARG A 1 81 ? 20.704 -8.002 16.680 1.00 30.42 81 ARG A CA 1
ATOM 597 C C . ARG A 1 81 ? 21.132 -7.951 18.144 1.00 30.45 81 ARG A C 1
ATOM 598 O O . ARG A 1 81 ? 20.442 -7.373 18.984 1.00 29.15 81 ARG A O 1
ATOM 606 N N . GLU A 1 82 ? 22.279 -8.557 18.437 1.00 29.81 82 GLU A N 1
ATOM 607 C CA . GLU A 1 82 ? 22.825 -8.585 19.788 1.00 30.80 82 GLU A CA 1
ATOM 608 C C . GLU A 1 82 ? 23.015 -7.180 20.338 1.00 29.10 82 GLU A C 1
ATOM 609 O O . GLU A 1 82 ? 22.635 -6.891 21.472 1.00 29.24 82 GLU A O 1
ATOM 615 N N . ALA A 1 83 ? 23.608 -6.310 19.525 1.00 27.26 83 ALA A N 1
ATOM 616 C CA . ALA A 1 83 ? 23.873 -4.934 19.927 1.00 25.40 83 ALA A CA 1
ATOM 617 C C . ALA A 1 83 ? 22.608 -4.150 20.245 1.00 24.95 83 ALA A C 1
ATOM 618 O O . ALA A 1 83 ? 22.465 -3.594 21.338 1.00 25.11 83 ALA A O 1
ATOM 620 N N . VAL A 1 84 ? 21.686 -4.104 19.292 1.00 23.88 84 VAL A N 1
ATOM 621 C CA . VAL A 1 84 ? 20.458 -3.358 19.501 1.00 24.08 84 VAL A CA 1
ATOM 622 C C . VAL A 1 84 ? 19.571 -4.028 20.558 1.00 25.07 84 VAL A C 1
ATOM 623 O O . VAL A 1 84 ? 18.924 -3.346 21.355 1.00 22.97 84 VAL A O 1
ATOM 627 N N . ARG A 1 85 ? 19.555 -5.359 20.580 1.00 25.50 85 ARG A N 1
ATOM 628 C CA . ARG A 1 85 ? 18.748 -6.069 21.565 1.00 26.93 85 ARG A CA 1
ATOM 629 C C . ARG A 1 85 ? 19.256 -5.722 22.959 1.00 26.04 85 ARG A C 1
ATOM 630 O O . ARG A 1 85 ? 18.467 -5.471 23.872 1.00 26.36 85 ARG A O 1
ATOM 638 N N . LEU A 1 86 ? 20.576 -5.690 23.113 1.00 25.96 86 LEU A N 1
ATOM 639 C CA . LEU A 1 86 ? 21.193 -5.353 24.387 1.00 25.94 86 LEU A CA 1
ATOM 640 C C . LEU A 1 86 ? 20.789 -3.954 24.858 1.00 25.26 86 LEU A C 1
ATOM 641 O O . LEU A 1 86 ? 20.467 -3.747 26.031 1.00 24.16 86 LEU A O 1
ATOM 646 N N . LEU A 1 87 ? 20.819 -2.994 23.941 1.00 22.62 87 LEU A N 1
ATOM 647 C CA . LEU A 1 87 ? 20.450 -1.623 24.266 1.00 20.33 87 LEU A CA 1
ATOM 648 C C . LEU A 1 87 ? 19.007 -1.507 24.738 1.00 18.52 87 LEU A C 1
ATOM 649 O O . LEU A 1 87 ? 18.716 -0.788 25.689 1.00 18.25 87 LEU A O 1
ATOM 654 N N . LEU A 1 88 ? 18.105 -2.213 24.064 1.00 18.01 88 LEU A N 1
ATOM 655 C CA . LEU A 1 88 ? 16.694 -2.154 24.413 1.00 19.28 88 LEU A CA 1
ATOM 656 C C . LEU A 1 88 ? 16.381 -2.897 25.707 1.00 18.20 88 LEU A C 1
ATOM 657 O O . LEU A 1 88 ? 15.528 -2.464 26.482 1.00 18.45 88 LEU A O 1
ATOM 662 N N . LEU A 1 89 ? 17.073 -4.006 25.945 1.00 18.32 89 LEU A N 1
ATOM 663 C CA . LEU A 1 89 ? 16.870 -4.764 27.175 1.00 16.77 89 LEU A CA 1
ATOM 664 C C . LEU A 1 89 ? 17.352 -3.930 28.364 1.00 17.27 89 LEU A C 1
ATOM 665 O O . LEU A 1 89 ? 16.807 -4.025 29.469 1.00 16.82 89 LEU A O 1
ATOM 670 N N . ARG A 1 90 ? 18.380 -3.118 28.143 1.00 16.57 90 ARG A N 1
ATOM 671 C CA . ARG A 1 90 ? 18.885 -2.263 29.211 1.00 16.42 90 ARG A CA 1
ATOM 672 C C . ARG A 1 90 ? 17.786 -1.266 29.581 1.00 17.39 90 ARG A C 1
ATOM 673 O O . ARG A 1 90 ? 17.615 -0.912 30.749 1.00 16.07 90 ARG A O 1
ATOM 681 N N . ASN A 1 91 ? 17.028 -0.814 28.586 1.00 16.74 91 ASN A N 1
ATOM 682 C CA . ASN A 1 91 ? 15.938 0.119 28.863 1.00 16.37 91 ASN A CA 1
ATOM 683 C C . ASN A 1 91 ? 14.795 -0.615 29.558 1.00 15.26 91 ASN A C 1
ATOM 684 O O . ASN A 1 91 ? 14.087 -0.035 30.375 1.00 15.66 91 ASN A O 1
ATOM 689 N N . ASP A 1 92 ? 14.619 -1.896 29.245 1.00 15.77 92 ASP A N 1
ATOM 690 C CA . ASP A 1 92 ? 13.568 -2.661 29.902 1.00 15.20 92 ASP A CA 1
ATOM 691 C C . ASP A 1 92 ? 13.933 -2.786 31.381 1.00 12.65 92 ASP A C 1
ATOM 692 O O . ASP A 1 92 ? 13.058 -2.799 32.241 1.00 13.49 92 ASP A O 1
ATOM 697 N N . LEU A 1 93 ? 15.230 -2.871 31.673 1.00 13.70 93 LEU A N 1
ATOM 698 C CA . LEU A 1 93 ? 15.687 -2.970 33.059 1.00 14.10 93 LEU A CA 1
ATOM 699 C C . LEU A 1 93 ? 15.308 -1.688 33.792 1.00 14.78 93 LEU A C 1
ATOM 700 O O . LEU A 1 93 ? 14.810 -1.719 34.916 1.00 14.76 93 LEU A O 1
ATOM 705 N N . HIS A 1 94 ? 15.566 -0.558 33.143 1.00 16.75 94 HIS A N 1
ATOM 706 C CA . HIS A 1 94 ? 15.254 0.754 33.707 1.00 17.80 94 HIS A CA 1
ATOM 707 C C . HIS A 1 94 ? 13.750 0.834 33.958 1.00 16.38 94 HIS A C 1
ATOM 708 O O . HIS A 1 94 ? 13.299 1.276 35.019 1.00 14.75 94 HIS A O 1
ATOM 715 N N . ASN A 1 95 ? 12.974 0.399 32.972 1.00 13.36 95 ASN A N 1
ATOM 716 C CA . ASN A 1 95 ? 11.523 0.428 33.104 1.00 13.69 95 ASN A CA 1
ATOM 717 C C . ASN A 1 95 ? 11.046 -0.415 34.287 1.00 14.40 95 ASN A C 1
ATOM 718 O O . ASN A 1 95 ? 10.187 0.015 35.058 1.00 13.51 95 ASN A O 1
ATOM 723 N N . LEU A 1 96 ? 11.595 -1.617 34.441 1.00 14.10 96 LEU A N 1
ATOM 724 C CA . LEU A 1 96 ? 11.174 -2.461 35.553 1.00 13.92 96 LEU A CA 1
ATOM 725 C C . LEU A 1 96 ? 11.526 -1.800 36.889 1.00 14.17 96 LEU A C 1
ATOM 726 O O . LEU A 1 96 ? 10.704 -1.761 37.810 1.00 15.07 96 LEU A O 1
ATOM 731 N N . GLN A 1 97 ? 12.740 -1.269 36.992 1.00 15.51 97 GLN A N 1
ATOM 732 C CA . GLN A 1 97 ? 13.156 -0.626 38.238 1.00 16.06 97 GLN A CA 1
ATOM 733 C C . GLN A 1 97 ? 12.232 0.544 38.556 1.00 15.97 97 GLN A C 1
ATOM 734 O O . GLN A 1 97 ? 11.832 0.734 39.699 1.00 17.07 97 GLN A O 1
ATOM 740 N N . ALA A 1 98 ? 11.895 1.322 37.534 1.00 17.67 98 ALA A N 1
ATOM 741 C CA . ALA A 1 98 ? 11.015 2.475 37.705 1.00 17.49 98 ALA A CA 1
ATOM 742 C C . ALA A 1 98 ? 9.626 2.039 38.166 1.00 18.16 98 ALA A C 1
ATOM 743 O O . ALA A 1 98 ? 8.978 2.733 38.954 1.00 17.32 98 ALA A O 1
ATOM 745 N N . LEU A 1 99 ? 9.166 0.891 37.675 1.00 16.58 99 LEU A N 1
ATOM 746 C CA . LEU A 1 99 ? 7.849 0.398 38.053 1.00 19.50 99 LEU A CA 1
ATOM 747 C C . LEU A 1 99 ? 7.887 -0.096 39.499 1.00 19.26 99 LEU A C 1
ATOM 748 O O . LEU A 1 99 ? 6.978 0.177 40.283 1.00 17.91 99 LEU A O 1
ATOM 753 N N . LEU A 1 100 ? 8.944 -0.823 39.850 1.00 19.39 100 LEU A N 1
ATOM 754 C CA . LEU A 1 100 ? 9.081 -1.339 41.211 1.00 20.50 100 LEU A CA 1
ATOM 755 C C . LEU A 1 100 ? 9.094 -0.184 42.206 1.00 20.64 100 LEU A C 1
ATOM 756 O O . LEU A 1 100 ? 8.443 -0.244 43.252 1.00 21.24 100 LEU A O 1
ATOM 761 N N . ARG A 1 101 ? 9.821 0.873 41.860 1.00 20.70 101 ARG A N 1
ATOM 762 C CA . ARG A 1 101 ? 9.928 2.050 42.710 1.00 23.53 101 ARG A CA 1
ATOM 763 C C . ARG A 1 101 ? 8.582 2.780 42.811 1.00 24.00 101 ARG A C 1
ATOM 764 O O . ARG A 1 101 ? 8.188 3.234 43.888 1.00 21.55 101 ARG A O 1
ATOM 772 N N . ALA A 1 102 ? 7.869 2.886 41.694 1.00 22.37 102 ALA A N 1
ATOM 773 C CA . ALA A 1 102 ? 6.566 3.549 41.697 1.00 24.02 102 ALA A CA 1
ATOM 774 C C . ALA A 1 102 ? 5.579 2.791 42.590 1.00 23.19 102 ALA A C 1
ATOM 775 O O . ALA A 1 102 ? 4.861 3.394 43.383 1.00 23.89 102 ALA A O 1
ATOM 777 N N . LYS A 1 103 ? 5.552 1.468 42.460 1.00 23.75 103 LYS A N 1
ATOM 778 C CA . LYS A 1 103 ? 4.660 0.629 43.255 1.00 26.79 103 LYS A CA 1
ATOM 779 C C . LYS A 1 103 ? 4.982 0.722 44.742 1.00 27.42 103 LYS A C 1
ATOM 780 O O . LYS A 1 103 ? 4.085 0.745 45.584 1.00 25.57 103 LYS A O 1
ATOM 786 N N . ALA A 1 104 ? 6.270 0.763 45.059 1.00 27.97 104 ALA A N 1
ATOM 787 C CA . ALA A 1 104 ? 6.710 0.840 46.446 1.00 30.13 104 ALA A CA 1
ATOM 788 C C . ALA A 1 104 ? 6.275 2.145 47.101 1.00 30.92 104 ALA A C 1
ATOM 789 O O . ALA A 1 104 ? 6.150 2.223 48.323 1.00 31.92 104 ALA A O 1
ATOM 791 N N . THR A 1 105 ? 6.044 3.165 46.283 1.00 31.27 105 THR A N 1
ATOM 792 C CA . THR A 1 105 ? 5.638 4.473 46.777 1.00 33.33 105 THR A CA 1
ATOM 793 C C . THR A 1 105 ? 4.176 4.786 46.466 1.00 33.80 105 THR A C 1
ATOM 794 O O . THR A 1 105 ? 3.675 5.858 46.805 1.00 35.31 105 THR A O 1
ATOM 798 N N . GLY A 1 106 ? 3.495 3.843 45.826 1.00 34.31 106 GLY A N 1
ATOM 799 C CA . GLY A 1 106 ? 2.096 4.036 45.488 1.00 34.46 106 GLY A CA 1
ATOM 800 C C . GLY A 1 106 ? 1.844 5.139 44.475 1.00 34.54 106 GLY A C 1
ATOM 801 O O . GLY A 1 106 ? 0.789 5.771 44.497 1.00 36.43 106 GLY A O 1
ATOM 802 N N . ARG A 1 107 ? 2.805 5.378 43.589 1.00 33.00 107 ARG A N 1
ATOM 803 C CA . ARG A 1 107 ? 2.651 6.414 42.575 1.00 31.29 107 ARG A CA 1
ATOM 804 C C . ARG A 1 107 ? 1.869 5.863 41.391 1.00 29.53 107 ARG A C 1
ATOM 805 O O . ARG A 1 107 ? 1.965 4.680 41.071 1.00 29.35 107 ARG A O 1
ATOM 813 N N . PRO A 1 108 ? 1.070 6.719 40.735 1.00 27.27 108 PRO A N 1
ATOM 814 C CA . PRO A 1 108 ? 0.256 6.328 39.578 1.00 25.30 108 PRO A CA 1
ATOM 815 C C . PRO A 1 108 ? 1.129 5.844 38.428 1.00 22.78 108 PRO A C 1
ATOM 816 O O . PRO A 1 108 ? 2.255 6.303 38.261 1.00 20.58 108 PRO A O 1
ATOM 820 N N . PHE A 1 109 ? 0.593 4.927 37.630 1.00 20.55 109 PHE A N 1
ATOM 821 C CA . PHE A 1 109 ? 1.308 4.392 36.480 1.00 21.13 109 PHE A CA 1
ATOM 822 C C . PHE A 1 109 ? 1.702 5.539 35.536 1.00 20.12 109 PHE A C 1
ATOM 823 O O . PHE A 1 109 ? 2.804 5.556 34.985 1.00 18.96 109 PHE A O 1
ATOM 831 N N . GLU A 1 110 ? 0.792 6.499 35.373 1.00 20.70 110 GLU A N 1
ATOM 832 C CA . GLU A 1 110 ? 0.994 7.663 34.503 1.00 22.39 110 GLU A CA 1
ATOM 833 C C . GLU A 1 110 ? 2.288 8.426 34.796 1.00 23.79 110 GLU A C 1
ATOM 834 O O . GLU A 1 110 ? 2.821 9.110 33.924 1.00 22.52 110 GLU A O 1
ATOM 840 N N . GLU A 1 111 ? 2.772 8.321 36.029 1.00 23.68 111 GLU A N 1
ATOM 841 C CA . GLU A 1 111 ? 3.981 9.021 36.438 1.00 26.41 111 GLU A CA 1
ATOM 842 C C . GLU A 1 111 ? 5.258 8.280 36.089 1.00 27.32 111 GLU A C 1
ATOM 843 O O . GLU A 1 111 ? 6.354 8.821 36.240 1.00 27.18 111 GLU A O 1
ATOM 849 N N . VAL A 1 112 ? 5.125 7.043 35.622 1.00 26.22 112 VAL A N 1
ATOM 850 C CA . VAL A 1 112 ? 6.300 6.257 35.275 1.00 27.35 112 VAL A CA 1
ATOM 851 C C . VAL A 1 112 ? 6.770 6.499 33.850 1.00 28.36 112 VAL A C 1
ATOM 852 O O . VAL A 1 112 ? 6.015 6.330 32.894 1.00 25.49 112 VAL A O 1
ATOM 856 N N . LEU A 1 113 ? 8.031 6.900 33.723 1.00 28.15 113 LEU A N 1
ATOM 857 C CA . LEU A 1 113 ? 8.634 7.134 32.422 1.00 29.30 113 LEU A CA 1
ATOM 858 C C . LEU A 1 113 ? 8.966 5.759 31.858 1.00 27.69 113 LEU A C 1
ATOM 859 O O . LEU A 1 113 ? 9.593 4.942 32.529 1.00 28.23 113 LEU A O 1
ATOM 864 N N . LEU A 1 114 ? 8.526 5.486 30.638 1.00 24.25 114 LEU A N 1
ATOM 865 C CA . LEU A 1 114 ? 8.844 4.210 30.024 1.00 21.69 114 LEU A CA 1
ATOM 866 C C . LEU A 1 114 ? 9.727 4.490 28.822 1.00 22.18 114 LEU A C 1
ATOM 867 O O . LEU A 1 114 ? 9.305 5.141 27.857 1.00 21.01 114 LEU A O 1
ATOM 872 N N . LEU A 1 115 ? 10.968 4.025 28.898 1.00 19.17 115 LEU A N 1
ATOM 873 C CA . LEU A 1 115 ? 11.911 4.215 27.808 1.00 19.35 115 LEU A CA 1
ATOM 874 C C . LEU A 1 115 ? 11.646 3.179 26.726 1.00 18.55 115 LEU A C 1
ATOM 875 O O . LEU A 1 115 ? 11.080 2.118 26.996 1.00 18.30 115 LEU A O 1
ATOM 880 N N . PRO A 1 116 ? 12.041 3.476 25.479 1.00 20.38 116 PRO A N 1
ATOM 881 C CA . PRO A 1 116 ? 11.817 2.516 24.396 1.00 19.51 116 PRO A CA 1
ATOM 882 C C . PRO A 1 116 ? 12.529 1.185 24.665 1.00 20.64 116 PRO A C 1
ATOM 883 O O . PRO A 1 116 ? 13.748 1.140 24.827 1.00 20.37 116 PRO A O 1
ATOM 887 N N . GLY A 1 117 ? 11.757 0.106 24.705 1.00 21.42 117 GLY A N 1
ATOM 888 C CA . GLY A 1 117 ? 12.321 -1.204 24.967 1.00 23.12 117 GLY A CA 1
ATOM 889 C C . GLY A 1 117 ? 11.722 -2.250 24.055 1.00 24.27 117 GLY A C 1
ATOM 890 O O . GLY A 1 117 ? 11.242 -1.924 22.969 1.00 26.23 117 GLY A O 1
ATOM 891 N N . THR A 1 118 ? 11.728 -3.503 24.493 1.00 23.70 118 THR A N 1
ATOM 892 C CA . THR A 1 118 ? 11.185 -4.586 23.678 1.00 23.56 118 THR A CA 1
ATOM 893 C C . THR A 1 118 ? 9.756 -4.993 24.027 1.00 24.74 118 THR A C 1
ATOM 894 O O . THR A 1 118 ? 9.173 -5.837 23.348 1.00 24.92 118 THR A O 1
ATOM 898 N N . LEU A 1 119 ? 9.187 -4.414 25.078 1.00 25.32 119 LEU A N 1
ATOM 899 C CA . LEU A 1 119 ? 7.830 -4.790 25.478 1.00 26.50 119 LEU A CA 1
ATOM 900 C C . LEU A 1 119 ? 6.773 -3.739 25.176 1.00 27.64 119 LEU A C 1
ATOM 901 O O . LEU A 1 119 ? 7.056 -2.542 25.184 1.00 28.59 119 LEU A O 1
ATOM 906 N N . ARG A 1 120 ? 5.552 -4.198 24.912 1.00 28.13 120 ARG A N 1
ATOM 907 C CA . ARG A 1 120 ? 4.437 -3.294 24.642 1.00 27.93 120 ARG A CA 1
ATOM 908 C C . ARG A 1 120 ? 4.049 -2.626 25.956 1.00 26.28 120 ARG A C 1
ATOM 909 O O . ARG A 1 120 ? 4.233 -3.197 27.030 1.00 22.82 120 ARG A O 1
ATOM 917 N N . GLU A 1 121 ? 3.491 -1.427 25.870 1.00 25.21 121 GLU A N 1
ATOM 918 C CA . GLU A 1 121 ? 3.091 -0.715 27.069 1.00 25.64 121 GLU A CA 1
ATOM 919 C C . GLU A 1 121 ? 2.090 -1.528 27.878 1.00 24.07 121 GLU A C 1
ATOM 920 O O . GLU A 1 121 ? 2.100 -1.483 29.099 1.00 21.55 121 GLU A O 1
ATOM 926 N N . GLU A 1 122 ? 1.228 -2.277 27.195 1.00 24.45 122 GLU A N 1
ATOM 927 C CA . GLU A 1 122 ? 0.222 -3.084 27.874 1.00 24.52 122 GLU A CA 1
ATOM 928 C C . GLU A 1 122 ? 0.847 -4.094 28.835 1.00 23.31 122 GLU A C 1
ATOM 929 O O . GLU A 1 122 ? 0.276 -4.404 29.877 1.00 21.64 122 GLU A O 1
ATOM 935 N N . VAL A 1 123 ? 2.019 -4.614 28.492 1.00 22.33 123 VAL A N 1
ATOM 936 C CA . VAL A 1 123 ? 2.669 -5.578 29.373 1.00 21.09 123 VAL A CA 1
ATOM 937 C C . VAL A 1 123 ? 3.122 -4.878 30.650 1.00 19.62 123 VAL A C 1
ATOM 938 O O . VAL A 1 123 ? 2.935 -5.397 31.749 1.00 18.99 123 VAL A O 1
ATOM 942 N N . TRP A 1 124 ? 3.704 -3.691 30.502 1.00 19.54 124 TRP A N 1
ATOM 943 C CA . TRP A 1 124 ? 4.154 -2.933 31.663 1.00 17.86 124 TRP A CA 1
ATOM 944 C C . TRP A 1 124 ? 2.956 -2.577 32.536 1.00 19.32 124 TRP A C 1
ATOM 945 O O . TRP A 1 124 ? 3.036 -2.615 33.765 1.00 19.02 124 TRP A O 1
ATOM 956 N N . ARG A 1 125 ? 1.832 -2.253 31.902 1.00 20.13 125 ARG A N 1
ATOM 957 C CA . ARG A 1 125 ? 0.632 -1.908 32.654 1.00 21.11 125 ARG A CA 1
ATOM 958 C C . ARG A 1 125 ? 0.177 -3.120 33.473 1.00 19.57 125 ARG A C 1
ATOM 959 O O . ARG A 1 125 ? -0.201 -2.990 34.640 1.00 17.64 125 ARG A O 1
ATOM 967 N N . GLN A 1 126 ? 0.217 -4.302 32.866 1.00 18.90 126 GLN A N 1
ATOM 968 C CA . GLN A 1 126 ? -0.179 -5.511 33.574 1.00 19.53 126 GLN A CA 1
ATOM 969 C C . GLN A 1 126 ? 0.750 -5.776 34.746 1.00 18.56 126 GLN A C 1
ATOM 970 O O . GLN A 1 126 ? 0.313 -6.227 35.802 1.00 19.64 126 GLN A O 1
ATOM 976 N N . ALA A 1 127 ? 2.036 -5.491 34.561 1.00 18.19 127 ALA A N 1
ATOM 977 C CA . ALA A 1 127 ? 3.009 -5.706 35.626 1.00 18.28 127 ALA A CA 1
ATOM 978 C C . ALA A 1 127 ? 2.738 -4.759 36.787 1.00 17.78 127 ALA A C 1
ATOM 979 O O . ALA A 1 127 ? 2.847 -5.137 37.949 1.00 20.82 127 ALA A O 1
ATOM 981 N N . TYR A 1 128 ? 2.384 -3.523 36.461 1.00 20.00 128 TYR A N 1
ATOM 982 C CA . TYR A 1 128 ? 2.093 -2.519 37.475 1.00 20.26 128 TYR A CA 1
ATOM 983 C C . TYR A 1 128 ? 0.838 -2.922 38.242 1.00 21.07 128 TYR A C 1
ATOM 984 O O . TYR A 1 128 ? 0.733 -2.704 39.449 1.00 20.44 128 TYR A O 1
ATOM 993 N N . GLU A 1 129 ? -0.109 -3.516 37.525 1.00 21.27 129 GLU A N 1
ATOM 994 C CA . GLU A 1 129 ? -1.373 -3.966 38.104 1.00 23.94 129 GLU A CA 1
ATOM 995 C C . GLU A 1 129 ? -1.179 -5.165 39.039 1.00 24.31 129 GLU A C 1
ATOM 996 O O . GLU A 1 129 ? -1.993 -5.407 39.932 1.00 21.95 129 GLU A O 1
ATOM 1002 N N . ALA A 1 130 ? -0.095 -5.907 38.832 1.00 24.97 130 ALA A N 1
ATOM 1003 C CA . ALA A 1 130 ? 0.198 -7.079 39.652 1.00 27.92 130 ALA A CA 1
ATOM 1004 C C . ALA A 1 130 ? 0.308 -6.724 41.134 1.00 29.61 130 ALA A C 1
ATOM 1005 O O . ALA A 1 130 ? 0.783 -5.649 41.496 1.00 29.19 130 ALA A O 1
ATOM 1007 N N . GLN A 1 131 ? -0.122 -7.647 41.987 1.00 33.07 131 GLN A N 1
ATOM 1008 C CA . GLN A 1 131 ? -0.102 -7.434 43.428 1.00 36.33 131 GLN A CA 1
ATOM 1009 C C . GLN A 1 131 ? 1.289 -7.321 44.058 1.00 36.68 131 GLN A C 1
ATOM 1010 O O . GLN A 1 131 ? 1.458 -6.634 45.066 1.00 36.26 131 GLN A O 1
ATOM 1016 N N . ASP A 1 132 ? 2.281 -7.984 43.473 1.00 35.85 132 ASP A N 1
ATOM 1017 C CA . ASP A 1 132 ? 3.632 -7.957 44.029 1.00 36.41 132 ASP A CA 1
ATOM 1018 C C . ASP A 1 132 ? 4.701 -8.266 42.986 1.00 35.32 132 ASP A C 1
ATOM 1019 O O . ASP A 1 132 ? 4.385 -8.597 41.845 1.00 35.86 132 ASP A O 1
ATOM 1024 N N . PRO A 1 133 ? 5.987 -8.162 43.370 1.00 35.23 133 PRO A N 1
ATOM 1025 C CA . PRO A 1 133 ? 7.091 -8.441 42.444 1.00 34.06 133 PRO A CA 1
ATOM 1026 C C . PRO A 1 133 ? 6.961 -9.814 41.793 1.00 33.07 133 PRO A C 1
ATOM 1027 O O . PRO A 1 133 ? 7.222 -9.974 40.602 1.00 32.47 133 PRO A O 1
ATOM 1031 N N . ALA A 1 134 ? 6.554 -10.803 42.583 1.00 33.31 134 ALA A N 1
ATOM 1032 C CA . ALA A 1 134 ? 6.382 -12.159 42.078 1.00 32.74 134 ALA A CA 1
ATOM 1033 C C . ALA A 1 134 ? 5.343 -12.143 40.965 1.00 32.78 134 ALA A C 1
ATOM 1034 O O . ALA A 1 134 ? 5.501 -12.811 39.942 1.00 32.60 134 ALA A O 1
ATOM 1036 N N . GLY A 1 135 ? 4.279 -11.372 41.179 1.00 31.26 135 GLY A N 1
ATOM 1037 C CA . GLY A 1 135 ? 3.226 -11.259 40.185 1.00 29.38 135 GLY A CA 1
ATOM 1038 C C . GLY A 1 135 ? 3.727 -10.561 38.936 1.00 26.87 135 GLY A C 1
ATOM 1039 O O . GLY A 1 135 ? 3.292 -10.858 37.827 1.00 26.97 135 GLY A O 1
ATOM 1040 N N . MET A 1 136 ? 4.646 -9.619 39.111 1.00 26.76 136 MET A N 1
ATOM 1041 C CA . MET A 1 136 ? 5.204 -8.906 37.971 1.00 24.97 136 MET A CA 1
ATOM 1042 C C . MET A 1 136 ? 6.024 -9.877 37.129 1.00 24.65 136 MET A C 1
ATOM 1043 O O . MET A 1 136 ? 6.013 -9.814 35.901 1.00 21.91 136 MET A O 1
ATOM 1048 N N . ALA A 1 137 ? 6.728 -10.782 37.800 1.00 24.63 137 ALA A N 1
ATOM 1049 C CA . ALA A 1 137 ? 7.558 -11.763 37.108 1.00 25.05 137 ALA A CA 1
ATOM 1050 C C . ALA A 1 137 ? 6.727 -12.640 36.178 1.00 24.59 137 ALA A C 1
ATOM 1051 O O . ALA A 1 137 ? 7.141 -12.931 35.057 1.00 24.80 137 ALA A O 1
ATOM 1053 N N . GLN A 1 138 ? 5.550 -13.055 36.640 1.00 26.88 138 GLN A N 1
ATOM 1054 C CA . GLN A 1 138 ? 4.674 -13.901 35.834 1.00 26.59 138 GLN A CA 1
ATOM 1055 C C . GLN A 1 138 ? 4.210 -13.165 34.582 1.00 25.62 138 GLN A C 1
ATOM 1056 O O . GLN A 1 138 ? 4.113 -13.749 33.504 1.00 25.03 138 GLN A O 1
ATOM 1062 N N . VAL A 1 139 ? 3.922 -11.877 34.734 1.00 23.62 139 VAL A N 1
ATOM 1063 C CA . VAL A 1 139 ? 3.478 -11.053 33.616 1.00 21.70 139 VAL A CA 1
ATOM 1064 C C . VAL A 1 139 ? 4.573 -10.939 32.559 1.00 20.74 139 VAL A C 1
ATOM 1065 O O . VAL A 1 139 ? 4.313 -11.072 31.359 1.00 19.99 139 VAL A O 1
ATOM 1069 N N . LEU A 1 140 ? 5.797 -10.681 33.015 1.00 19.88 140 LEU A N 1
ATOM 1070 C CA . LEU A 1 140 ? 6.939 -10.534 32.125 1.00 18.65 140 LEU A CA 1
ATOM 1071 C C . LEU A 1 140 ? 7.291 -11.842 31.429 1.00 20.51 140 LEU A C 1
ATOM 1072 O O . LEU A 1 140 ? 7.870 -11.843 30.341 1.00 19.98 140 LEU A O 1
ATOM 1077 N N . ALA A 1 141 ? 6.942 -12.956 32.060 1.00 21.59 141 ALA A N 1
ATOM 1078 C CA . ALA A 1 141 ? 7.226 -14.270 31.492 1.00 22.99 141 ALA A CA 1
ATOM 1079 C C . ALA A 1 141 ? 6.380 -14.573 30.253 1.00 24.36 141 ALA A C 1
ATOM 1080 O O . ALA A 1 141 ? 6.824 -15.292 29.358 1.00 25.60 141 ALA A O 1
ATOM 1082 N N . VAL A 1 142 ? 5.166 -14.035 30.189 1.00 24.55 142 VAL A N 1
ATOM 1083 C CA . VAL A 1 142 ? 4.311 -14.304 29.036 1.00 26.36 142 VAL A CA 1
ATOM 1084 C C . VAL A 1 142 ? 5.023 -13.971 27.727 1.00 26.65 142 VAL A C 1
ATOM 1085 O O . VAL A 1 142 ? 5.079 -14.803 26.817 1.00 28.10 142 VAL A O 1
ATOM 1089 N N . PRO A 1 143 ? 5.575 -12.752 27.604 1.00 25.85 143 PRO A N 1
ATOM 1090 C CA . PRO A 1 143 ? 6.274 -12.409 26.364 1.00 23.89 143 PRO A CA 1
ATOM 1091 C C . PRO A 1 143 ? 7.699 -12.973 26.373 1.00 23.98 143 PRO A C 1
ATOM 1092 O O . PRO A 1 143 ? 8.516 -12.653 25.508 1.00 23.00 143 PRO A O 1
ATOM 1096 N N . GLY A 1 144 ? 7.987 -13.816 27.362 1.00 23.67 144 GLY A N 1
ATOM 1097 C CA . GLY A 1 144 ? 9.308 -14.419 27.466 1.00 23.04 144 GLY A CA 1
ATOM 1098 C C . GLY A 1 144 ? 10.444 -13.434 27.689 1.00 21.62 144 GLY A C 1
ATOM 1099 O O . GLY A 1 144 ? 11.508 -13.551 27.085 1.00 22.02 144 GLY A O 1
ATOM 1100 N N . HIS A 1 145 ? 10.239 -12.457 28.562 1.00 19.84 145 HIS A N 1
ATOM 1101 C CA . HIS A 1 145 ? 11.295 -11.488 28.810 1.00 18.58 145 HIS A CA 1
ATOM 1102 C C . HIS A 1 145 ? 12.309 -12.040 29.811 1.00 19.04 145 HIS A C 1
ATOM 1103 O O . HIS A 1 145 ? 11.939 -12.699 30.780 1.00 20.94 145 HIS A O 1
ATOM 1110 N N . PRO A 1 146 ? 13.608 -11.791 29.581 1.00 19.05 146 PRO A N 1
ATOM 1111 C CA . PRO A 1 146 ? 14.623 -12.296 30.513 1.00 18.90 146 PRO A CA 1
ATOM 1112 C C . PRO A 1 146 ? 14.503 -11.745 31.938 1.00 19.50 146 PRO A C 1
ATOM 1113 O O . PRO A 1 146 ? 14.970 -12.367 32.892 1.00 19.68 146 PRO A O 1
ATOM 1117 N N . LEU A 1 147 ? 13.868 -10.586 32.092 1.00 20.55 147 LEU A N 1
ATOM 1118 C CA . LEU A 1 147 ? 13.697 -9.995 33.419 1.00 19.89 147 LEU A CA 1
ATOM 1119 C C . LEU A 1 147 ? 12.801 -10.836 34.317 1.00 20.78 147 LEU A C 1
ATOM 1120 O O . LEU A 1 147 ? 12.911 -10.770 35.543 1.00 20.22 147 LEU A O 1
ATOM 1125 N N . ALA A 1 148 ? 11.899 -11.607 33.719 1.00 19.08 148 ALA A N 1
ATOM 1126 C CA . ALA A 1 148 ? 11.019 -12.457 34.508 1.00 20.35 148 ALA A CA 1
ATOM 1127 C C . ALA A 1 148 ? 11.906 -13.443 35.267 1.00 21.99 148 ALA A C 1
ATOM 1128 O O . ALA A 1 148 ? 11.711 -13.678 36.459 1.00 20.42 148 ALA A O 1
ATOM 1130 N N . ARG A 1 149 ? 12.891 -13.998 34.562 1.00 20.76 149 ARG A N 1
ATOM 1131 C CA . ARG A 1 149 ? 13.829 -14.953 35.145 1.00 22.04 149 ARG A CA 1
ATOM 1132 C C . ARG A 1 149 ? 14.742 -14.276 36.169 1.00 22.81 149 ARG A C 1
ATOM 1133 O O . ARG A 1 149 ? 14.967 -14.800 37.260 1.00 22.63 149 ARG A O 1
ATOM 1141 N N . ALA A 1 150 ? 15.260 -13.102 35.827 1.00 21.50 150 ALA A N 1
ATOM 1142 C CA . ALA A 1 150 ? 16.136 -12.382 36.750 1.00 21.44 150 ALA A CA 1
ATOM 1143 C C . ALA A 1 150 ? 15.383 -11.963 38.017 1.00 21.64 150 ALA A C 1
ATOM 1144 O O . ALA A 1 150 ? 15.907 -12.068 39.127 1.00 21.83 150 ALA A O 1
ATOM 1146 N N . LEU A 1 151 ? 14.150 -11.494 37.855 1.00 21.87 151 LEU A N 1
ATOM 1147 C CA . LEU A 1 151 ? 13.355 -11.057 39.000 1.00 24.55 151 LEU A CA 1
ATOM 1148 C C . LEU A 1 151 ? 13.038 -12.213 39.952 1.00 24.60 151 LEU A C 1
ATOM 1149 O O . LEU A 1 151 ? 13.108 -12.060 41.179 1.00 23.86 151 LEU A O 1
ATOM 1154 N N . ARG A 1 152 ? 12.690 -13.369 39.397 1.00 24.48 152 ARG A N 1
ATOM 1155 C CA . ARG A 1 152 ? 12.385 -14.515 40.242 1.00 25.83 152 ARG A CA 1
ATOM 1156 C C . ARG A 1 152 ? 13.613 -14.903 41.052 1.00 24.69 152 ARG A C 1
ATOM 1157 O O . ARG A 1 152 ? 13.513 -15.197 42.241 1.00 25.49 152 ARG A O 1
ATOM 1165 N N . ALA A 1 153 ? 14.774 -14.885 40.409 1.00 26.14 153 ALA A N 1
ATOM 1166 C CA . ALA A 1 153 ? 16.023 -15.238 41.075 1.00 25.87 153 ALA A CA 1
ATOM 1167 C C . ALA A 1 153 ? 16.370 -14.262 42.198 1.00 27.57 153 ALA A C 1
ATOM 1168 O O . ALA A 1 153 ? 16.714 -14.684 43.305 1.00 26.16 153 ALA A O 1
ATOM 1170 N N . VAL A 1 154 ? 16.277 -12.962 41.924 1.00 26.74 154 VAL A N 1
ATOM 1171 C CA . VAL A 1 154 ? 16.594 -11.955 42.940 1.00 26.19 154 VAL A CA 1
ATOM 1172 C C . VAL A 1 154 ? 15.649 -12.022 44.139 1.00 26.70 154 VAL A C 1
ATOM 1173 O O . VAL A 1 154 ? 16.060 -11.792 45.278 1.00 26.42 154 VAL A O 1
ATOM 1177 N N . LEU A 1 155 ? 14.383 -12.333 43.877 1.00 27.80 155 LEU A N 1
ATOM 1178 C CA . LEU A 1 155 ? 13.375 -12.407 44.930 1.00 31.13 155 LEU A CA 1
ATOM 1179 C C . LEU A 1 155 ? 13.585 -13.545 45.918 1.00 32.82 155 LEU A C 1
ATOM 1180 O O . LEU A 1 155 ? 13.089 -13.485 47.039 1.00 34.33 155 LEU A O 1
ATOM 1185 N N . ARG A 1 156 ? 14.297 -14.590 45.513 1.00 36.24 156 ARG A N 1
ATOM 1186 C CA . ARG A 1 156 ? 14.535 -15.689 46.440 1.00 39.67 156 ARG A CA 1
ATOM 1187 C C . ARG A 1 156 ? 15.779 -15.379 47.263 1.00 40.96 156 ARG A C 1
ATOM 1188 O O . ARG A 1 156 ? 16.297 -16.235 47.981 1.00 41.03 156 ARG A O 1
ATOM 1196 N N . GLU A 1 157 ? 16.240 -14.135 47.159 1.00 40.86 157 GLU A N 1
ATOM 1197 C CA . GLU A 1 157 ? 17.415 -13.684 47.890 1.00 40.89 157 GLU A CA 1
ATOM 1198 C C . GLU A 1 157 ? 17.106 -12.449 48.735 1.00 40.28 157 GLU A C 1
ATOM 1199 O O . GLU A 1 157 ? 17.713 -12.245 49.786 1.00 40.34 157 GLU A O 1
ATOM 1205 N N . THR A 1 158 ? 16.163 -11.626 48.279 1.00 38.23 158 THR A N 1
ATOM 1206 C CA . THR A 1 158 ? 15.794 -10.421 49.019 1.00 36.84 158 THR A CA 1
ATOM 1207 C C . THR A 1 158 ? 14.543 -9.731 48.475 1.00 37.09 158 THR A C 1
ATOM 1208 O O . THR A 1 158 ? 14.205 -9.872 47.300 1.00 35.51 158 THR A O 1
ATOM 1212 N N . GLN A 1 159 ? 13.868 -8.982 49.344 1.00 36.58 159 GLN A N 1
AT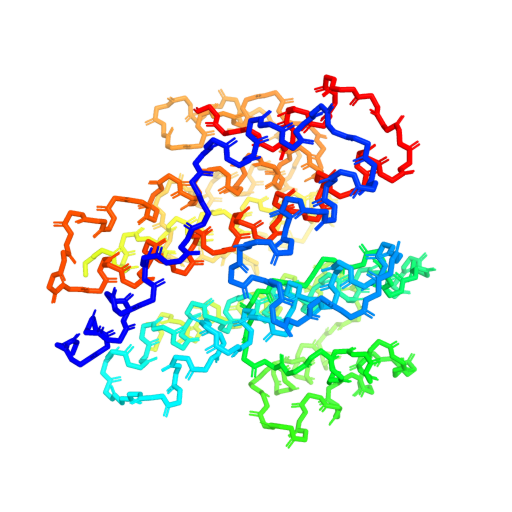OM 1213 C CA . GLN A 1 159 ? 12.652 -8.254 48.991 1.00 37.61 159 GLN A CA 1
ATOM 1214 C C . GLN A 1 159 ? 12.833 -6.739 49.105 1.00 37.04 159 GLN A C 1
ATOM 1215 O O . GLN A 1 159 ? 11.953 -5.970 48.708 1.00 36.43 159 GLN A O 1
ATOM 1221 N N . ASP A 1 160 ? 13.971 -6.318 49.650 1.00 35.67 160 ASP A N 1
ATOM 1222 C CA . ASP A 1 160 ? 14.275 -4.898 49.818 1.00 34.44 160 ASP A CA 1
ATOM 1223 C C . ASP A 1 160 ? 14.353 -4.185 48.468 1.00 32.23 160 ASP A C 1
ATOM 1224 O O . ASP A 1 160 ? 15.183 -4.529 47.629 1.00 31.29 160 ASP A O 1
ATOM 1229 N N . LEU A 1 161 ? 13.491 -3.188 48.277 1.00 31.49 161 LEU A N 1
ATOM 1230 C CA . LEU A 1 161 ? 13.437 -2.414 47.036 1.00 29.71 161 LEU A CA 1
ATOM 1231 C C . LEU A 1 161 ? 14.800 -2.064 46.444 1.00 28.93 161 LEU A C 1
ATOM 1232 O O . LEU A 1 161 ? 15.122 -2.470 45.327 1.00 27.33 161 LEU A O 1
ATOM 1237 N N . ALA A 1 162 ? 15.591 -1.300 47.190 1.00 27.59 162 ALA A N 1
ATOM 1238 C CA . ALA A 1 162 ? 16.913 -0.876 46.731 1.00 26.33 162 ALA A CA 1
ATOM 1239 C C . ALA A 1 162 ? 17.825 -2.032 46.321 1.00 24.33 162 ALA A C 1
ATOM 1240 O O . ALA A 1 162 ? 18.538 -1.940 45.323 1.00 22.25 162 ALA A O 1
ATOM 1242 N N . ARG A 1 163 ? 17.811 -3.112 47.093 1.00 23.80 163 ARG A N 1
ATOM 1243 C CA . ARG A 1 163 ? 18.656 -4.261 46.787 1.00 25.42 163 ARG A CA 1
ATOM 1244 C C . ARG A 1 163 ? 18.137 -5.006 45.558 1.00 24.10 163 ARG A C 1
ATOM 1245 O O . ARG A 1 163 ? 18.916 -5.494 44.743 1.00 22.90 163 ARG A O 1
ATOM 1253 N N . VAL A 1 164 ? 16.818 -5.099 45.433 1.00 23.03 164 VAL A N 1
ATOM 1254 C CA . VAL A 1 164 ? 16.224 -5.767 44.278 1.00 23.03 164 VAL A CA 1
ATOM 1255 C C . VAL A 1 164 ? 16.650 -5.027 43.012 1.00 21.16 164 VAL A C 1
ATOM 1256 O O . VAL A 1 164 ? 17.061 -5.645 42.035 1.00 21.89 164 VAL A O 1
ATOM 1260 N N . GLU A 1 165 ? 16.552 -3.702 43.031 1.00 19.99 165 GLU A N 1
ATOM 1261 C CA . GLU A 1 165 ? 16.945 -2.906 41.873 1.00 20.83 165 GLU A CA 1
ATOM 1262 C C . GLU A 1 165 ? 18.411 -3.129 41.527 1.00 20.72 165 GLU A C 1
ATOM 1263 O O . GLU A 1 165 ? 18.758 -3.304 40.363 1.00 19.85 165 GLU A O 1
ATOM 1269 N N . ALA A 1 166 ? 19.268 -3.118 42.547 1.00 19.01 166 ALA A N 1
ATOM 1270 C CA . ALA A 1 166 ? 20.702 -3.290 42.333 1.00 20.09 166 ALA A CA 1
ATOM 1271 C C . ALA A 1 166 ? 21.057 -4.686 41.834 1.00 18.86 166 ALA A C 1
ATOM 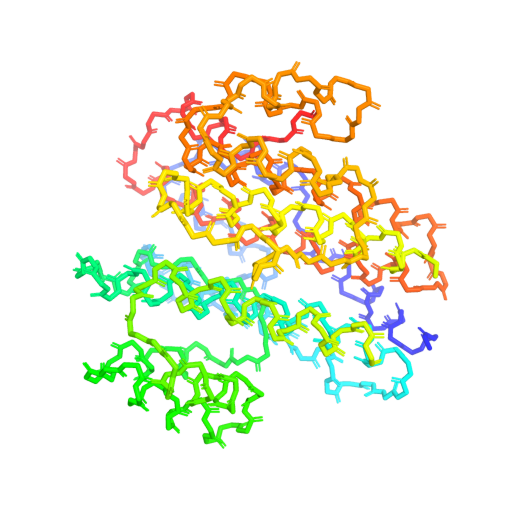1272 O O . ALA A 1 166 ? 21.910 -4.835 40.960 1.00 21.74 166 ALA A O 1
ATOM 1274 N N . LEU A 1 167 ? 20.405 -5.704 42.387 1.00 20.51 167 LEU A N 1
ATOM 1275 C CA . LEU A 1 167 ? 20.673 -7.084 41.992 1.00 20.95 167 LEU A CA 1
ATOM 1276 C C . LEU A 1 167 ? 20.144 -7.377 40.594 1.00 20.55 167 LEU A C 1
ATOM 1277 O O . LEU A 1 167 ? 20.727 -8.182 39.870 1.00 21.09 167 LEU A O 1
ATOM 1282 N N . LEU A 1 168 ? 19.032 -6.743 40.226 1.00 19.95 168 LEU A N 1
ATOM 1283 C CA . LEU A 1 168 ? 18.479 -6.923 38.888 1.00 18.76 168 LEU A CA 1
ATOM 1284 C C . LEU A 1 168 ? 19.515 -6.386 37.915 1.00 19.93 168 LEU A C 1
ATOM 1285 O O . LEU A 1 168 ? 19.808 -7.014 36.899 1.00 19.79 168 LEU A O 1
ATOM 1290 N N . ALA A 1 169 ? 20.072 -5.219 38.235 1.00 18.48 169 ALA A N 1
ATOM 1291 C CA . ALA A 1 169 ? 21.084 -4.605 37.386 1.00 19.60 169 ALA A CA 1
ATOM 1292 C C . ALA A 1 169 ? 22.352 -5.456 37.348 1.00 19.28 169 ALA A C 1
ATOM 1293 O O . ALA A 1 169 ? 22.949 -5.648 36.291 1.00 18.39 169 ALA A O 1
ATOM 1295 N N . LYS A 1 170 ? 22.768 -5.965 38.502 1.00 20.95 170 LYS A N 1
ATOM 1296 C CA . LYS A 1 170 ? 23.970 -6.786 38.550 1.00 22.99 170 LYS A CA 1
ATOM 1297 C C . LYS A 1 170 ? 23.827 -7.991 37.616 1.00 20.19 170 LYS A C 1
ATOM 1298 O O . LYS A 1 170 ? 24.733 -8.294 36.841 1.00 20.77 170 LYS A O 1
ATOM 1304 N N . ARG A 1 171 ? 22.684 -8.665 37.677 1.00 22.62 171 ARG A N 1
ATOM 1305 C CA . ARG A 1 171 ? 22.440 -9.819 36.807 1.00 22.97 171 ARG A CA 1
ATOM 1306 C C . ARG A 1 171 ? 22.432 -9.433 35.325 1.00 22.93 171 ARG A C 1
ATOM 1307 O O . ARG A 1 171 ? 22.979 -10.149 34.484 1.00 24.11 171 ARG A O 1
ATOM 1315 N N . PHE A 1 172 ? 21.807 -8.304 35.003 1.00 21.84 172 PHE A N 1
ATOM 1316 C CA . PHE A 1 172 ? 21.750 -7.851 33.616 1.00 21.71 172 PHE A CA 1
ATOM 1317 C C . PHE A 1 172 ? 23.152 -7.640 33.063 1.00 21.82 172 PHE A C 1
ATOM 1318 O O . PHE A 1 172 ? 23.521 -8.203 32.036 1.00 21.09 172 PHE A O 1
ATOM 1326 N N . PHE A 1 173 ? 23.932 -6.815 33.751 1.00 21.97 173 PHE A N 1
ATOM 1327 C CA . PHE A 1 173 ? 25.285 -6.520 33.302 1.00 22.88 173 PHE A CA 1
ATOM 1328 C C . PHE A 1 173 ? 26.231 -7.716 33.292 1.00 25.23 173 PHE A C 1
ATOM 1329 O O . PHE A 1 173 ? 27.161 -7.765 32.486 1.00 26.29 173 PHE A O 1
ATOM 1337 N N . GLU A 1 174 ? 25.997 -8.687 34.164 1.00 27.58 174 GLU A N 1
ATOM 1338 C CA . GLU A 1 174 ? 26.846 -9.874 34.169 1.00 32.52 174 GLU A CA 1
ATOM 1339 C C . GLU A 1 174 ? 26.548 -10.671 32.902 1.00 34.81 174 GLU A C 1
ATOM 1340 O O . GLU A 1 174 ? 27.442 -11.290 32.324 1.00 35.35 174 GLU A O 1
ATOM 1346 N N . ASP A 1 175 ? 25.287 -10.653 32.474 1.00 36.53 175 ASP A N 1
ATOM 1347 C CA . ASP A 1 175 ? 24.894 -11.361 31.258 1.00 39.39 175 ASP A CA 1
ATOM 1348 C C . ASP A 1 175 ? 25.409 -10.591 30.051 1.00 39.89 175 ASP A C 1
ATOM 1349 O O . ASP A 1 175 ? 25.725 -11.177 29.014 1.00 40.62 175 ASP A O 1
ATOM 1354 N N . VAL A 1 176 ? 25.487 -9.272 30.190 1.00 39.65 176 VAL A N 1
ATOM 1355 C CA . VAL A 1 176 ? 25.980 -8.421 29.118 1.00 41.33 176 VAL A CA 1
ATOM 1356 C C . VAL A 1 176 ? 27.436 -8.772 28.822 1.00 42.55 176 VAL A C 1
ATOM 1357 O O . VAL A 1 176 ? 27.823 -8.949 27.667 1.00 42.73 176 VAL A O 1
ATOM 1361 N N . ALA A 1 177 ? 28.235 -8.874 29.880 1.00 43.89 177 ALA A N 1
ATOM 1362 C CA . ALA A 1 177 ? 29.651 -9.196 29.754 1.00 45.25 177 ALA A CA 1
ATOM 1363 C C . ALA A 1 177 ? 29.852 -10.540 29.065 1.00 46.91 177 ALA A C 1
ATOM 1364 O O . ALA A 1 177 ? 30.800 -10.721 28.298 1.00 47.04 177 ALA A O 1
ATOM 1366 N N . LYS A 1 178 ? 28.948 -11.476 29.339 1.00 48.10 178 LYS A N 1
ATOM 1367 C CA . LYS A 1 178 ? 29.015 -12.812 28.759 1.00 49.02 178 LYS A CA 1
ATOM 1368 C C . LYS A 1 178 ? 28.147 -12.912 27.509 1.00 49.27 178 LYS A C 1
ATOM 1369 O O . LYS A 1 178 ? 28.562 -12.516 26.419 1.00 49.69 178 LYS A O 1
ATOM 1375 N N . PRO A 1 186 ? 33.665 -2.195 19.296 1.00 40.95 186 PRO A N 1
ATOM 1376 C CA . PRO A 1 186 ? 34.470 -1.102 19.847 1.00 40.14 186 PRO A CA 1
ATOM 1377 C C . PRO A 1 186 ? 33.604 0.030 20.386 1.00 39.54 186 PRO A C 1
ATOM 1378 O O . PRO A 1 186 ? 33.636 0.334 21.579 1.00 39.71 186 PRO A O 1
ATOM 1382 N N . ALA A 1 187 ? 32.831 0.652 19.501 1.00 38.55 187 ALA A N 1
ATOM 1383 C CA . ALA A 1 187 ? 31.954 1.746 19.893 1.00 37.79 187 ALA A CA 1
ATOM 1384 C C . ALA A 1 187 ? 31.005 1.256 20.978 1.00 37.07 187 ALA A C 1
ATOM 1385 O O . ALA A 1 187 ? 30.697 1.979 21.928 1.00 35.60 187 ALA A O 1
ATOM 1387 N N . LEU A 1 188 ? 30.552 0.017 20.831 1.00 35.82 188 LEU A N 1
ATOM 1388 C CA . LEU A 1 188 ? 29.634 -0.574 21.791 1.00 35.72 188 LEU A CA 1
ATOM 1389 C C . LEU A 1 188 ? 30.357 -0.936 23.085 1.00 34.84 188 LEU A C 1
ATOM 1390 O O . LEU A 1 188 ? 29.803 -0.783 24.172 1.00 34.11 188 LEU A O 1
ATOM 1395 N N . ARG A 1 189 ? 31.593 -1.412 22.972 1.00 33.46 189 ARG A N 1
ATOM 1396 C CA . ARG A 1 189 ? 32.358 -1.766 24.160 1.00 33.12 189 ARG A CA 1
ATOM 1397 C C . ARG A 1 189 ? 32.590 -0.501 24.984 1.00 30.35 189 ARG A C 1
ATOM 1398 O O . ARG A 1 189 ? 32.390 -0.494 26.199 1.00 27.14 189 ARG A O 1
ATOM 1406 N N . ASP A 1 190 ? 33.000 0.569 24.306 1.00 29.04 190 ASP A N 1
ATOM 1407 C CA . ASP A 1 190 ? 33.256 1.856 24.947 1.00 28.32 190 ASP A CA 1
ATOM 1408 C C . ASP A 1 190 ? 31.996 2.380 25.614 1.00 25.65 190 ASP A C 1
ATOM 1409 O O . ASP A 1 190 ? 32.026 2.847 26.754 1.00 22.40 190 ASP A O 1
ATOM 1414 N N . TYR A 1 191 ? 30.885 2.315 24.890 1.00 21.79 191 TYR A N 1
ATOM 1415 C CA . TYR A 1 191 ? 29.622 2.785 25.420 1.00 20.99 191 TYR A CA 1
ATOM 1416 C C . TYR A 1 191 ? 29.160 1.961 26.618 1.00 20.67 191 TYR A C 1
ATOM 1417 O O . TYR A 1 191 ? 28.711 2.509 27.625 1.00 20.50 191 TYR A O 1
ATOM 1426 N N . LEU A 1 192 ? 29.261 0.642 26.510 1.00 19.92 192 LEU A N 1
ATOM 1427 C CA . LEU A 1 192 ? 28.828 -0.221 27.602 1.00 20.81 192 LEU A CA 1
ATOM 1428 C C . LEU A 1 192 ? 29.623 0.008 28.881 1.00 19.90 192 LEU A C 1
ATOM 1429 O O . LEU A 1 192 ? 29.096 -0.147 29.981 1.00 19.88 192 LEU A O 1
ATOM 1434 N N . ALA A 1 193 ? 30.892 0.369 28.743 1.00 19.38 193 ALA A N 1
ATOM 1435 C CA . ALA A 1 193 ? 31.714 0.621 29.923 1.00 17.44 193 ALA A CA 1
ATOM 1436 C C . ALA A 1 193 ? 31.154 1.830 30.672 1.00 17.70 193 ALA A C 1
ATOM 1437 O O . ALA A 1 193 ? 31.159 1.861 31.903 1.00 16.44 193 ALA A O 1
ATOM 1439 N N . LEU A 1 194 ? 30.667 2.825 29.933 1.00 15.42 194 LEU A N 1
ATOM 1440 C CA . LEU A 1 194 ? 30.101 4.004 30.569 1.00 17.60 194 LEU A CA 1
ATOM 1441 C C . LEU A 1 194 ? 28.758 3.679 31.210 1.00 16.33 194 LEU A C 1
ATOM 1442 O O . LEU A 1 194 ? 28.374 4.285 32.211 1.00 16.10 194 LEU A O 1
ATOM 1447 N N . GLU A 1 195 ? 28.032 2.728 30.633 1.00 15.41 195 GLU A N 1
ATOM 1448 C CA . GLU A 1 195 ? 26.750 2.326 31.211 1.00 16.21 195 GLU A CA 1
ATOM 1449 C C . GLU A 1 195 ? 27.031 1.654 32.557 1.00 15.71 195 GLU A C 1
ATOM 1450 O O . GLU A 1 195 ? 26.283 1.834 33.518 1.00 14.36 195 GLU A O 1
ATOM 1456 N N . VAL A 1 196 ? 28.114 0.879 32.621 1.00 16.24 196 VAL A N 1
ATOM 1457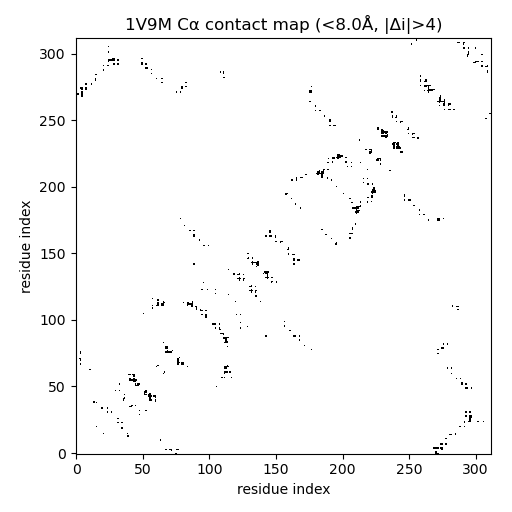 C CA . VAL A 1 196 ? 28.492 0.219 33.869 1.00 15.20 196 VAL A CA 1
ATOM 1458 C C . VAL A 1 196 ? 28.876 1.290 34.902 1.00 15.60 196 VAL A C 1
ATOM 1459 O O . VAL A 1 196 ? 28.463 1.222 36.060 1.00 16.14 196 VAL A O 1
ATOM 1463 N N . ASP A 1 197 ? 29.672 2.269 34.480 1.00 15.44 197 ASP A N 1
ATOM 1464 C CA . ASP A 1 197 ? 30.081 3.349 35.384 1.00 15.59 197 ASP A CA 1
ATOM 1465 C C . ASP A 1 197 ? 28.840 4.015 35.970 1.00 14.39 197 ASP A C 1
ATOM 1466 O O . ASP A 1 197 ? 28.725 4.177 37.181 1.00 13.24 197 ASP A O 1
ATOM 1471 N N . ALA A 1 198 ? 27.914 4.406 35.096 1.00 15.19 198 ALA A N 1
ATOM 1472 C CA . ALA A 1 198 ? 26.686 5.071 35.515 1.00 15.55 198 ALA A CA 1
ATOM 1473 C C . ALA A 1 198 ? 25.830 4.216 36.444 1.00 15.85 198 ALA A C 1
ATOM 1474 O O . ALA A 1 198 ? 25.241 4.726 37.396 1.00 15.38 198 ALA A O 1
ATOM 1476 N N . GLU A 1 199 ? 25.766 2.917 36.172 1.00 16.43 199 GLU A N 1
ATOM 1477 C CA . GLU A 1 199 ? 24.981 2.014 36.998 1.00 17.01 199 GLU A CA 1
ATOM 1478 C C . GLU A 1 199 ? 25.607 1.906 38.391 1.00 16.12 199 GLU A C 1
ATOM 1479 O O . GLU A 1 199 ? 24.897 1.883 39.394 1.00 15.74 199 GLU A O 1
ATOM 1485 N N . ASN A 1 200 ? 26.936 1.847 38.452 1.00 15.11 200 ASN A N 1
ATOM 1486 C CA . ASN A 1 200 ? 27.618 1.774 39.739 1.00 15.09 200 ASN A CA 1
ATOM 1487 C C . ASN A 1 200 ? 27.356 3.048 40.544 1.00 16.15 200 ASN A C 1
ATOM 1488 O O . ASN A 1 200 ? 27.185 2.998 41.760 1.00 15.74 200 ASN A O 1
ATOM 1493 N N . LEU A 1 201 ? 27.325 4.190 39.865 1.00 16.15 201 LEU A N 1
ATOM 1494 C CA . LEU A 1 201 ? 27.070 5.444 40.560 1.00 15.79 201 LEU A CA 1
ATOM 1495 C C . LEU A 1 201 ? 25.656 5.482 41.118 1.00 16.03 201 LEU A C 1
ATOM 1496 O O . LEU A 1 201 ? 25.456 5.868 42.265 1.00 15.37 201 LEU A O 1
ATOM 1501 N N . ARG A 1 202 ? 24.662 5.069 40.335 1.00 17.17 202 ARG A N 1
ATOM 1502 C CA . ARG A 1 202 ? 23.310 5.124 40.871 1.00 19.03 202 ARG A CA 1
ATOM 1503 C C . ARG A 1 202 ? 23.102 4.090 41.976 1.00 18.32 202 ARG A C 1
ATOM 1504 O O . ARG A 1 202 ? 22.398 4.354 42.945 1.00 17.14 202 ARG A O 1
ATOM 1512 N N . THR A 1 203 ? 23.732 2.927 41.849 1.00 17.61 203 THR A N 1
ATOM 1513 C CA . THR A 1 203 ? 23.595 1.896 42.875 1.00 18.44 203 THR A CA 1
ATOM 1514 C C . THR A 1 203 ? 24.254 2.357 44.173 1.00 17.53 203 THR A C 1
ATOM 1515 O O . THR A 1 203 ? 23.683 2.211 45.253 1.00 18.82 203 THR A O 1
ATOM 1519 N N . ALA A 1 204 ? 25.458 2.906 44.063 1.00 17.20 204 ALA A N 1
ATOM 1520 C CA . ALA A 1 204 ? 26.186 3.377 45.242 1.00 17.85 204 ALA A CA 1
ATOM 1521 C C . ALA A 1 204 ? 25.365 4.449 45.947 1.00 19.95 204 ALA A C 1
ATOM 1522 O O . ALA A 1 204 ? 25.320 4.516 47.179 1.00 20.06 204 ALA A O 1
ATOM 1524 N N . PHE A 1 205 ? 24.704 5.282 45.152 1.00 20.08 205 PHE A N 1
ATOM 1525 C CA . PHE A 1 205 ? 23.873 6.346 45.686 1.00 21.66 205 PHE A CA 1
ATOM 1526 C C . PHE A 1 205 ? 22.644 5.755 46.377 1.00 22.39 205 PHE A C 1
ATOM 1527 O O . PHE A 1 205 ? 22.309 6.147 47.494 1.00 22.49 205 PHE A O 1
ATOM 1535 N N . LYS A 1 206 ? 21.985 4.806 45.714 1.00 21.97 206 LYS A N 1
ATOM 1536 C CA . LYS A 1 206 ? 20.784 4.167 46.256 1.00 23.71 206 LYS A CA 1
ATOM 1537 C C . LYS A 1 206 ? 21.034 3.360 47.529 1.00 24.03 206 LYS A C 1
ATOM 1538 O O . LYS A 1 206 ? 20.169 3.287 48.404 1.00 23.07 206 LYS A O 1
ATOM 1544 N N . LEU A 1 207 ? 22.210 2.748 47.622 1.00 22.79 207 LEU A N 1
ATOM 1545 C CA . LEU A 1 207 ? 22.552 1.925 48.780 1.00 23.40 207 LEU A CA 1
ATOM 1546 C C . LEU A 1 207 ? 23.449 2.649 49.775 1.00 23.21 207 LEU A C 1
ATOM 1547 O O . LEU A 1 207 ? 23.980 2.042 50.708 1.00 23.52 207 LEU A O 1
ATOM 1552 N N . GLN A 1 208 ? 23.615 3.950 49.584 1.00 22.60 208 GLN A N 1
ATOM 1553 C CA . GLN A 1 208 ? 24.471 4.727 50.465 1.00 24.01 208 GLN A CA 1
ATOM 1554 C C . GLN A 1 208 ? 24.060 4.590 51.931 1.00 24.03 208 GLN A C 1
ATOM 1555 O O . GLN A 1 208 ? 22.886 4.725 52.281 1.00 22.91 208 GLN A O 1
ATOM 1561 N N . GLY A 1 209 ? 25.045 4.305 52.776 1.00 24.61 209 GLY A N 1
ATOM 1562 C CA . GLY A 1 209 ? 24.800 4.159 54.197 1.00 24.58 209 GLY A CA 1
ATOM 1563 C C . GLY A 1 209 ? 24.119 2.871 54.607 1.00 24.93 209 GLY A C 1
ATOM 1564 O O . GLY A 1 209 ? 23.819 2.679 55.784 1.00 26.17 209 GLY A O 1
ATOM 1565 N N . SER A 1 210 ? 23.872 1.981 53.653 1.00 25.94 210 SER A N 1
ATOM 1566 C CA . SER A 1 210 ? 23.214 0.716 53.964 1.00 25.48 210 SER A CA 1
ATOM 1567 C C . SER A 1 210 ? 24.128 -0.169 54.797 1.00 25.89 210 SER A C 1
ATOM 1568 O O . SER A 1 210 ? 23.664 -0.980 55.597 1.00 25.76 210 SER A O 1
ATOM 1571 N N . GLY A 1 211 ? 25.433 -0.010 54.609 1.00 26.09 211 GLY A N 1
ATOM 1572 C CA . GLY A 1 211 ? 26.377 -0.824 55.345 1.00 26.42 211 GLY A CA 1
ATOM 1573 C C . GLY A 1 211 ? 26.551 -2.181 54.687 1.00 27.47 211 GLY A C 1
ATOM 1574 O O . GLY A 1 211 ? 27.138 -3.091 55.274 1.00 28.80 211 GLY A O 1
ATOM 1575 N N . LEU A 1 212 ? 26.035 -2.329 53.470 1.00 24.73 212 LEU A N 1
ATOM 1576 C CA . LEU A 1 212 ? 26.158 -3.591 52.750 1.00 25.05 212 LEU A CA 1
ATOM 1577 C C . LEU A 1 212 ? 27.550 -3.674 52.140 1.00 24.70 212 LEU A C 1
ATOM 1578 O O . LEU A 1 212 ? 28.184 -2.650 51.900 1.00 25.57 212 LEU A O 1
ATOM 1583 N N . ALA A 1 213 ? 28.030 -4.888 51.899 1.00 24.55 213 ALA A N 1
ATOM 1584 C CA . ALA A 1 213 ? 29.360 -5.071 51.324 1.00 25.28 213 ALA A CA 1
ATOM 1585 C C . ALA A 1 213 ? 29.392 -4.537 49.896 1.00 25.05 213 ALA A C 1
ATOM 1586 O O . ALA A 1 213 ? 28.667 -5.024 49.031 1.00 24.23 213 ALA A O 1
ATOM 1588 N N . PRO A 1 214 ? 30.227 -3.519 49.634 1.00 25.77 214 PRO A N 1
ATOM 1589 C CA . PRO A 1 214 ? 30.327 -2.940 48.290 1.00 26.69 214 PRO A CA 1
ATOM 1590 C C . PRO A 1 214 ? 30.627 -3.966 47.195 1.00 27.94 214 PRO A C 1
ATOM 1591 O O . PRO A 1 214 ? 30.065 -3.899 46.103 1.00 27.88 214 PRO A O 1
ATOM 1595 N N . ASP A 1 215 ? 31.509 -4.915 47.487 1.00 31.04 215 ASP A N 1
ATOM 1596 C CA . ASP A 1 215 ? 31.875 -5.936 46.506 1.00 33.56 215 ASP A CA 1
ATOM 1597 C C . ASP A 1 215 ? 30.703 -6.811 46.079 1.00 33.30 215 ASP A C 1
ATOM 1598 O O . ASP A 1 215 ? 30.742 -7.438 45.017 1.00 34.37 215 ASP A O 1
ATOM 1603 N N . ALA A 1 216 ? 29.661 -6.858 46.900 1.00 31.88 216 ALA A N 1
ATOM 1604 C CA . ALA A 1 216 ? 28.491 -7.664 46.585 1.00 31.02 216 ALA A CA 1
ATOM 1605 C C . ALA A 1 216 ? 27.592 -6.955 45.580 1.00 30.07 216 ALA A C 1
ATOM 1606 O O . ALA A 1 216 ? 26.655 -7.547 45.051 1.00 28.69 216 ALA A O 1
ATOM 1608 N N . PHE A 1 217 ? 27.887 -5.686 45.314 1.00 26.78 217 PHE A N 1
ATOM 1609 C CA . PHE A 1 217 ? 27.073 -4.900 44.393 1.00 25.83 217 PHE A CA 1
ATOM 1610 C C . PHE A 1 217 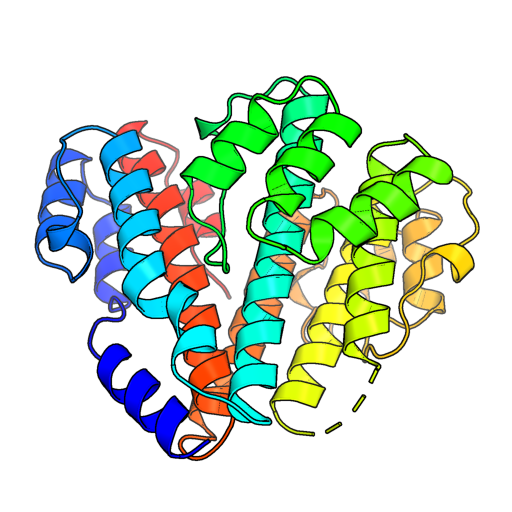? 27.855 -4.224 43.269 1.00 24.24 217 PHE A C 1
ATOM 1611 O O . PHE A 1 217 ? 27.260 -3.748 42.303 1.00 25.31 217 PHE A O 1
ATOM 1619 N N . PHE A 1 218 ? 29.179 -4.183 43.392 1.00 23.03 218 PHE A N 1
ATOM 1620 C CA . PHE A 1 218 ? 30.018 -3.556 42.377 1.00 22.13 218 PHE A CA 1
ATOM 1621 C C . PHE A 1 218 ? 29.984 -4.305 41.048 1.00 23.12 218 PHE A C 1
ATOM 1622 O O . PHE A 1 218 ? 30.071 -5.531 41.010 1.00 20.77 218 PHE A O 1
ATOM 1630 N N . LEU A 1 219 ? 29.863 -3.556 39.960 1.00 21.71 219 LEU A N 1
ATOM 1631 C CA . LEU A 1 219 ? 29.847 -4.142 38.624 1.00 23.39 219 LEU A CA 1
ATOM 1632 C C . LEU A 1 219 ? 31.183 -3.887 37.943 1.00 24.24 219 LEU A C 1
ATOM 1633 O O . LEU A 1 219 ? 31.636 -2.747 37.864 1.00 22.33 219 LEU A O 1
ATOM 1638 N N . LYS A 1 220 ? 31.826 -4.952 37.468 1.00 23.61 220 LYS A N 1
ATOM 1639 C CA . LYS A 1 220 ? 33.098 -4.814 36.773 1.00 23.49 220 LYS A CA 1
ATOM 1640 C C . LYS A 1 220 ? 32.786 -4.477 35.317 1.00 23.12 220 LYS A C 1
ATOM 1641 O O . LYS A 1 220 ? 31.636 -4.585 34.892 1.00 21.30 220 LYS A O 1
ATOM 1647 N N . GLY A 1 221 ? 33.805 -4.061 34.570 1.00 21.09 221 GLY A N 1
ATOM 1648 C CA . GLY A 1 221 ? 33.613 -3.735 33.163 1.00 23.24 221 GLY A CA 1
ATOM 1649 C C . GLY A 1 221 ? 33.416 -2.260 32.862 1.00 22.05 221 GLY A C 1
ATOM 1650 O O . GLY A 1 221 ? 33.148 -1.879 31.716 1.00 20.43 221 GLY A O 1
ATOM 1651 N N . GLY A 1 222 ? 33.546 -1.427 33.889 1.00 19.89 222 GLY A N 1
ATOM 1652 C CA . GLY A 1 222 ? 33.376 0.001 33.707 1.00 20.15 222 GLY A CA 1
ATOM 1653 C C . GLY A 1 222 ? 34.663 0.633 33.217 1.00 22.05 222 GLY A C 1
ATOM 1654 O O . GLY A 1 222 ? 35.528 -0.055 32.670 1.00 22.83 222 GLY A O 1
ATOM 1655 N N . ARG A 1 223 ? 34.796 1.940 33.411 1.00 19.35 223 ARG A N 1
ATOM 1656 C CA . ARG A 1 223 ? 35.988 2.647 32.968 1.00 21.02 223 ARG A CA 1
ATOM 1657 C C . ARG A 1 223 ? 36.487 3.662 33.998 1.00 21.43 223 ARG A C 1
ATOM 1658 O O . ARG A 1 223 ? 37.637 3.594 34.442 1.00 23.17 223 ARG A O 1
ATOM 1666 N N . PHE A 1 224 ? 35.618 4.587 34.391 1.00 18.20 224 PHE A N 1
ATOM 1667 C CA . PHE A 1 224 ? 36.007 5.636 35.331 1.00 19.12 224 PHE A CA 1
ATOM 1668 C C . PHE A 1 224 ? 35.614 5.417 36.779 1.00 19.54 224 PHE A C 1
ATOM 1669 O O . PHE A 1 224 ? 36.262 5.948 37.679 1.00 19.68 224 PHE A O 1
ATOM 1677 N N . VAL A 1 225 ? 34.558 4.646 37.011 1.00 17.72 225 VAL A N 1
ATOM 1678 C CA . VAL A 1 225 ? 34.096 4.407 38.375 1.00 17.67 225 VAL A CA 1
ATOM 1679 C C . VAL A 1 225 ? 34.662 3.107 38.934 1.00 18.23 225 VAL A C 1
ATOM 1680 O O . VAL A 1 225 ? 34.036 2.045 38.867 1.00 18.87 225 VAL A O 1
ATOM 1684 N N . ASP A 1 226 ? 35.865 3.212 39.489 1.00 19.09 226 ASP A N 1
ATOM 1685 C CA . ASP A 1 226 ? 36.562 2.069 40.059 1.00 20.70 226 ASP A CA 1
ATOM 1686 C C . ASP A 1 226 ? 35.949 1.640 41.381 1.00 19.57 226 ASP A C 1
ATOM 1687 O O . ASP A 1 226 ? 35.148 2.359 41.967 1.00 18.25 226 ASP A O 1
ATOM 1692 N N . ARG A 1 227 ? 36.333 0.458 41.847 1.00 20.58 227 ARG A N 1
ATOM 1693 C CA . ARG A 1 227 ? 35.805 -0.080 43.096 1.00 22.34 227 ARG A CA 1
ATOM 1694 C C . ARG A 1 227 ? 35.975 0.887 44.272 1.00 19.98 227 ARG A C 1
ATOM 1695 O O . ARG A 1 227 ? 35.134 0.923 45.168 1.00 19.20 227 ARG A O 1
ATOM 1703 N N . VAL A 1 228 ? 37.057 1.664 44.268 1.00 20.33 228 VAL A N 1
ATOM 1704 C CA . VAL A 1 228 ? 37.320 2.633 45.338 1.00 20.69 228 VAL A CA 1
ATOM 1705 C C . VAL A 1 228 ? 36.317 3.792 45.293 1.00 19.91 228 VAL A C 1
ATOM 1706 O O . VAL A 1 228 ? 35.757 4.183 46.324 1.00 17.44 228 VAL A O 1
ATOM 1710 N N . ARG A 1 229 ? 36.086 4.342 44.104 1.00 18.83 229 ARG A N 1
ATOM 1711 C CA . ARG A 1 229 ? 35.129 5.435 43.969 1.00 17.15 229 ARG A CA 1
ATOM 1712 C C . ARG A 1 229 ? 33.737 4.945 44.337 1.00 17.41 229 ARG A C 1
ATOM 1713 O O . ARG A 1 229 ? 32.957 5.663 44.966 1.00 17.75 229 ARG A O 1
ATOM 1721 N N . PHE A 1 230 ? 33.434 3.711 43.950 1.00 16.26 230 PHE A N 1
ATOM 1722 C CA . PHE A 1 230 ? 32.135 3.111 44.227 1.00 15.80 230 PHE A CA 1
ATOM 1723 C C . PHE A 1 230 ? 31.912 2.990 45.735 1.00 17.41 230 PHE A C 1
ATOM 1724 O O . PHE A 1 230 ? 30.909 3.455 46.266 1.00 16.26 230 PHE A O 1
ATOM 1732 N N . ALA A 1 231 ? 32.866 2.359 46.409 1.00 16.54 231 ALA A N 1
ATOM 1733 C CA . ALA A 1 231 ? 32.807 2.151 47.851 1.00 16.65 231 ALA A CA 1
ATOM 1734 C C . ALA A 1 231 ? 32.746 3.474 48.608 1.00 15.87 231 ALA A C 1
ATOM 1735 O O . ALA A 1 231 ? 31.999 3.603 49.574 1.00 18.09 231 ALA A O 1
ATOM 1737 N N . ARG A 1 232 ? 33.542 4.450 48.178 1.00 15.94 232 ARG A N 1
ATOM 1738 C CA . ARG A 1 232 ? 33.549 5.756 48.832 1.00 16.25 232 ARG A CA 1
ATOM 1739 C C . ARG A 1 232 ? 32.157 6.379 48.820 1.00 16.58 232 ARG A C 1
ATOM 1740 O O . ARG A 1 232 ? 31.665 6.854 49.848 1.00 16.08 232 ARG A O 1
ATOM 1748 N N . LEU A 1 233 ? 31.519 6.390 47.653 1.00 16.78 233 LEU A N 1
ATOM 1749 C CA . LEU A 1 233 ? 30.186 6.966 47.552 1.00 16.00 233 LEU A CA 1
ATOM 1750 C C . LEU A 1 233 ? 29.182 6.139 48.352 1.00 16.11 233 LEU A C 1
ATOM 1751 O O . LEU A 1 233 ? 28.350 6.686 49.068 1.00 17.05 233 LEU A O 1
ATOM 1756 N N . MET A 1 234 ? 29.273 4.815 48.251 1.00 16.17 234 MET A N 1
ATOM 1757 C CA . MET A 1 234 ? 28.348 3.954 48.973 1.00 17.08 234 MET A CA 1
ATOM 1758 C C . MET A 1 234 ? 28.488 4.109 50.487 1.00 18.05 234 MET A C 1
ATOM 1759 O O . MET A 1 234 ? 27.516 3.948 51.225 1.00 18.43 234 MET A O 1
ATOM 1764 N N . GLU A 1 235 ? 29.692 4.432 50.948 1.00 20.54 235 GLU A N 1
ATOM 1765 C CA . GLU A 1 235 ? 29.902 4.596 52.381 1.00 22.06 235 GLU A CA 1
ATOM 1766 C C . GLU A 1 235 ? 29.677 6.032 52.850 1.00 23.43 235 GLU A C 1
ATOM 1767 O O . GLU A 1 235 ? 30.033 6.395 53.978 1.00 25.15 235 GLU A O 1
ATOM 1773 N N . GLY A 1 236 ? 29.084 6.843 51.973 1.00 21.59 236 GLY A N 1
ATOM 1774 C CA . GLY A 1 236 ? 28.732 8.207 52.331 1.00 21.64 236 GLY A CA 1
ATOM 1775 C C . GLY A 1 236 ? 29.536 9.401 51.856 1.00 20.45 236 GLY A C 1
ATOM 1776 O O . GLY A 1 236 ? 29.223 10.527 52.233 1.00 23.28 236 GLY A O 1
ATOM 1777 N N . ASP A 1 237 ? 30.558 9.189 51.038 1.00 19.57 237 ASP A N 1
ATOM 1778 C CA . ASP A 1 237 ? 31.366 10.307 50.579 1.00 19.32 237 ASP A CA 1
ATOM 1779 C C . ASP A 1 237 ? 30.862 10.906 49.266 1.00 20.85 237 ASP A C 1
ATOM 1780 O O . ASP A 1 237 ? 31.218 10.437 48.189 1.00 18.77 237 ASP A O 1
ATOM 1785 N N . TYR A 1 238 ? 30.043 11.950 49.364 1.00 21.49 238 TYR A N 1
ATOM 1786 C CA . TYR A 1 238 ? 29.503 12.613 48.182 1.00 24.78 238 TYR A CA 1
ATOM 1787 C C . TYR A 1 238 ? 30.598 13.317 47.385 1.00 24.79 238 TYR A C 1
ATOM 1788 O O . TYR A 1 238 ? 30.454 13.544 46.183 1.00 26.57 238 TYR A O 1
ATOM 1797 N N . ALA A 1 239 ? 31.692 13.671 48.053 1.00 24.60 239 ALA A N 1
ATOM 1798 C CA . ALA A 1 239 ? 32.793 14.363 47.387 1.00 23.58 239 ALA A CA 1
ATOM 1799 C C . ALA A 1 239 ? 33.336 13.595 46.182 1.00 21.80 239 ALA A C 1
ATOM 1800 O O . ALA A 1 239 ? 33.988 14.174 45.315 1.00 21.14 239 ALA A O 1
ATOM 1802 N N . VAL A 1 240 ? 33.079 12.291 46.129 1.00 20.11 240 VAL A N 1
ATOM 1803 C CA . VAL A 1 240 ? 33.546 11.491 45.003 1.00 21.63 240 VAL A CA 1
ATOM 1804 C C . VAL A 1 240 ? 33.019 12.110 43.712 1.00 20.99 240 VAL A C 1
ATOM 1805 O O . VAL A 1 240 ? 33.721 12.163 42.701 1.00 20.88 240 VAL A O 1
ATOM 1809 N N . LEU A 1 241 ? 31.778 12.582 43.763 1.00 19.51 241 LEU A N 1
ATOM 1810 C CA . LEU A 1 241 ? 31.140 13.188 42.594 1.00 21.83 241 LEU A CA 1
ATOM 1811 C C . LEU A 1 241 ? 31.788 14.502 42.159 1.00 23.87 241 LEU A C 1
ATOM 1812 O O . LEU A 1 241 ? 31.602 14.941 41.017 1.00 23.30 241 LEU A O 1
ATOM 1817 N N . ASP A 1 242 ? 32.544 15.127 43.060 1.00 23.53 242 ASP A N 1
ATOM 1818 C CA . ASP A 1 242 ? 33.208 16.394 42.745 1.00 25.13 242 ASP A CA 1
ATOM 1819 C C . ASP A 1 242 ? 34.638 16.167 42.259 1.00 23.76 242 ASP A C 1
ATOM 1820 O O . ASP A 1 242 ? 35.345 17.121 41.929 1.00 25.39 242 ASP A O 1
ATOM 1825 N N . GLU A 1 243 ? 35.063 14.908 42.214 1.00 21.08 243 GLU A N 1
ATOM 1826 C CA . GLU A 1 243 ? 36.421 14.561 41.795 1.00 21.06 243 GLU A CA 1
ATOM 1827 C C . GLU A 1 243 ? 36.506 13.950 40.398 1.00 20.12 243 GLU A C 1
ATOM 1828 O O . GLU A 1 243 ? 37.538 13.401 40.008 1.00 21.33 243 GLU A O 1
ATOM 1834 N N . LEU A 1 244 ? 35.431 14.067 39.639 1.00 18.41 244 LEU A N 1
ATOM 1835 C CA . LEU A 1 244 ? 35.385 13.483 38.308 1.00 18.56 244 LEU A CA 1
ATOM 1836 C C . LEU A 1 244 ? 35.599 14.496 37.186 1.00 18.38 244 LEU A C 1
ATOM 1837 O O . LEU A 1 244 ? 35.272 14.217 36.033 1.00 15.89 244 LEU A O 1
ATOM 1842 N N . SER A 1 245 ? 36.177 15.653 37.511 1.00 17.89 245 SER A N 1
ATOM 1843 C CA . SER A 1 245 ? 36.369 16.705 36.519 1.00 20.63 245 SER A CA 1
ATOM 1844 C C . SER A 1 245 ? 37.127 16.319 35.249 1.00 20.29 245 SER A C 1
ATOM 1845 O O . SER A 1 245 ? 36.914 16.924 34.202 1.00 21.93 245 SER A O 1
ATOM 1848 N N . GLY A 1 246 ? 38.00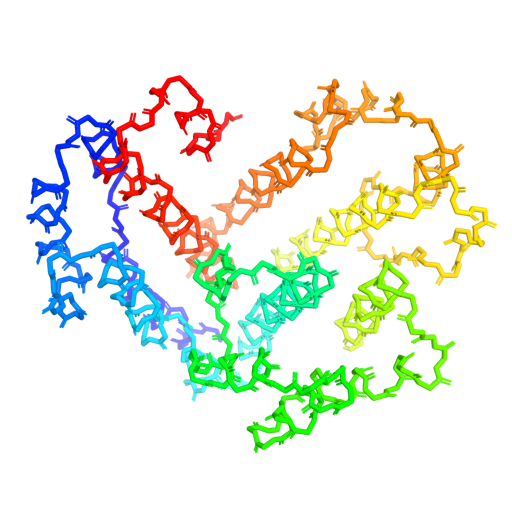5 15.327 35.325 1.00 20.20 246 GLY A N 1
ATOM 1849 C CA . GLY A 1 246 ? 38.742 14.939 34.132 1.00 20.86 246 GLY A CA 1
ATOM 1850 C C . GLY A 1 246 ? 38.073 13.817 33.356 1.00 19.56 246 GLY A C 1
ATOM 1851 O O . GLY A 1 246 ? 38.698 13.216 32.477 1.00 19.45 246 GLY A O 1
ATOM 1852 N N . THR A 1 247 ? 36.803 13.554 33.662 1.00 18.50 247 THR A N 1
ATOM 1853 C CA . THR A 1 247 ? 36.045 12.473 33.021 1.00 18.15 247 THR A CA 1
ATOM 1854 C C . THR A 1 247 ? 34.714 12.939 32.408 1.00 19.36 247 THR A C 1
ATOM 1855 O O . THR A 1 247 ? 34.319 14.097 32.565 1.00 17.66 247 THR A O 1
ATOM 1859 N N . PRO A 1 248 ? 34.008 12.035 31.696 1.00 18.97 248 PRO A N 1
ATOM 1860 C CA . PRO A 1 248 ? 32.721 12.397 31.089 1.00 18.28 248 PRO A CA 1
ATOM 1861 C C . PRO A 1 248 ? 31.696 12.729 32.175 1.00 17.72 248 PRO A C 1
ATOM 1862 O O . PRO A 1 248 ? 30.662 13.338 31.897 1.00 18.63 248 PRO A O 1
ATOM 1866 N N . PHE A 1 249 ? 31.987 12.328 33.412 1.00 15.77 249 PHE A N 1
ATOM 1867 C CA . PHE A 1 249 ? 31.081 12.573 34.540 1.00 15.61 249 PHE A CA 1
ATOM 1868 C C . PHE A 1 249 ? 31.347 13.869 35.298 1.00 17.32 249 PHE A C 1
ATOM 1869 O O . PHE A 1 249 ? 30.839 14.056 36.405 1.00 16.51 249 PHE A O 1
ATOM 1877 N N . SER A 1 250 ? 32.135 14.759 34.708 1.00 17.04 250 SER A N 1
ATOM 1878 C CA . SER A 1 250 ? 32.469 16.028 35.357 1.00 19.59 250 SER A CA 1
ATOM 1879 C C . SER A 1 250 ? 31.256 16.849 35.793 1.00 20.42 250 SER A C 1
ATOM 1880 O O . SER A 1 250 ? 31.325 17.587 36.782 1.00 20.00 250 SER A O 1
ATOM 1883 N N . GLY A 1 251 ? 30.153 16.723 35.061 1.00 19.55 251 GLY A N 1
ATOM 1884 C CA . GLY A 1 251 ? 28.949 17.469 35.390 1.00 20.14 251 GLY A CA 1
ATOM 1885 C C . GLY A 1 251 ? 28.189 17.028 36.632 1.00 21.42 251 GLY A C 1
ATOM 1886 O O . GLY A 1 251 ? 27.177 17.637 36.984 1.00 17.79 251 GLY A O 1
ATOM 1887 N N . LEU A 1 252 ? 28.661 15.975 37.300 1.00 19.34 252 LEU A N 1
ATOM 1888 C CA . LEU A 1 252 ? 27.998 15.487 38.504 1.00 18.99 252 LEU A CA 1
ATOM 1889 C C . LEU A 1 252 ? 28.489 16.216 39.757 1.00 19.86 252 LEU A C 1
ATOM 1890 O O . LEU A 1 252 ? 28.043 15.929 40.863 1.00 18.88 252 LEU A O 1
ATOM 1895 N N . SER A 1 253 ? 29.406 17.158 39.580 1.00 21.15 253 SER A N 1
ATOM 1896 C CA . SER A 1 253 ? 29.927 17.920 40.707 1.00 23.95 253 SER A CA 1
ATOM 1897 C C . SER A 1 253 ? 28.772 18.641 41.390 1.00 24.66 253 SER A C 1
ATOM 1898 O O . SER A 1 253 ? 27.955 19.274 40.723 1.00 23.96 253 SER A O 1
ATOM 1901 N N . GLY A 1 254 ? 28.705 18.533 42.715 1.00 24.03 254 GLY A N 1
ATOM 1902 C CA . GLY A 1 254 ? 27.647 19.189 43.461 1.00 24.78 254 GLY A CA 1
ATOM 1903 C C . GLY A 1 254 ? 26.363 18.393 43.591 1.00 26.40 254 GLY A C 1
ATOM 1904 O O . GLY A 1 254 ? 25.498 18.741 44.394 1.00 27.02 254 GLY A O 1
ATOM 1905 N N . VAL A 1 255 ? 26.224 17.327 42.807 1.00 26.24 255 VAL A N 1
ATOM 1906 C CA . VAL A 1 255 ? 25.024 16.499 42.864 1.00 24.98 255 VAL A CA 1
ATOM 1907 C C . VAL A 1 255 ? 24.878 15.866 44.248 1.00 26.17 255 VAL A C 1
ATOM 1908 O O . VAL A 1 255 ? 25.787 15.198 44.738 1.00 25.83 255 VAL A O 1
ATOM 1912 N N . ARG A 1 256 ? 23.729 16.085 44.876 1.00 26.57 256 ARG A N 1
ATOM 1913 C CA . ARG A 1 256 ? 23.480 15.540 46.203 1.00 29.22 256 ARG A CA 1
ATOM 1914 C C . ARG A 1 256 ? 22.115 14.863 46.320 1.00 29.34 256 ARG A C 1
ATOM 1915 O O . ARG A 1 256 ? 21.670 14.537 47.421 1.00 29.87 256 ARG A O 1
ATOM 1923 N N . ASP A 1 257 ? 21.451 14.655 45.187 1.00 30.02 257 ASP A N 1
ATOM 1924 C CA . ASP A 1 257 ? 20.153 13.986 45.178 1.00 31.96 257 ASP A CA 1
ATOM 1925 C C . ASP A 1 257 ? 20.009 13.099 43.939 1.00 31.60 257 ASP A C 1
ATOM 1926 O O . ASP A 1 257 ? 20.521 13.417 42.859 1.00 30.24 257 ASP A O 1
ATOM 1931 N N . LEU A 1 258 ? 19.305 11.987 44.106 1.00 30.75 258 LEU A N 1
ATOM 1932 C CA . LEU A 1 258 ? 19.118 11.023 43.029 1.00 31.01 258 LEU A CA 1
ATOM 1933 C C . LEU A 1 258 ? 18.522 11.608 41.753 1.00 31.73 258 LEU A C 1
ATOM 1934 O O . LEU A 1 258 ? 18.862 11.173 40.652 1.00 29.93 258 LEU A O 1
ATOM 1939 N N . LYS A 1 259 ? 17.634 12.587 41.898 1.00 29.88 259 LYS A N 1
ATOM 1940 C CA . LYS A 1 259 ? 17.011 13.209 40.736 1.00 30.77 259 LYS A CA 1
ATOM 1941 C C . LYS A 1 259 ? 18.099 13.873 39.893 1.00 28.29 259 LYS A C 1
ATOM 1942 O O . LYS A 1 259 ? 18.213 13.617 38.694 1.00 26.84 259 LYS A O 1
ATOM 1948 N N . ALA A 1 260 ? 18.901 14.721 40.528 1.00 25.84 260 ALA A N 1
ATOM 1949 C CA . ALA A 1 260 ? 19.981 15.418 39.839 1.00 25.32 260 ALA A CA 1
ATOM 1950 C C . ALA A 1 260 ? 21.000 14.448 39.254 1.00 23.16 260 ALA A C 1
ATOM 1951 O O . ALA A 1 260 ? 21.581 14.711 38.207 1.00 21.79 260 ALA A O 1
ATOM 1953 N N . LEU A 1 261 ? 21.213 13.327 39.936 1.00 22.20 261 LEU A N 1
ATOM 1954 C CA . LEU A 1 261 ? 22.174 12.337 39.466 1.00 22.52 261 LEU A CA 1
ATOM 1955 C C . LEU A 1 261 ? 21.704 11.730 38.150 1.00 22.39 261 LEU A C 1
ATOM 1956 O O . LEU A 1 261 ? 22.469 11.643 37.190 1.00 19.25 261 LEU A O 1
ATOM 1961 N N . GLU A 1 262 ? 20.439 11.318 38.110 1.00 23.08 262 GLU A N 1
ATOM 1962 C CA . GLU A 1 262 ? 19.882 10.698 36.915 1.00 25.96 262 GLU A CA 1
ATOM 1963 C C . GLU A 1 262 ? 19.925 11.658 35.741 1.00 26.12 262 GLU A C 1
ATOM 1964 O O . GLU A 1 262 ? 20.141 11.243 34.601 1.00 25.20 262 GLU A O 1
ATOM 1970 N N . ARG A 1 263 ? 19.718 12.940 36.027 1.00 24.13 263 ARG A N 1
ATOM 1971 C CA . ARG A 1 263 ? 19.746 13.972 34.998 1.00 26.10 263 ARG A CA 1
ATOM 1972 C C . ARG A 1 263 ? 21.130 14.022 34.363 1.00 23.70 263 ARG A C 1
ATOM 1973 O O . ARG A 1 263 ? 21.268 14.033 33.137 1.00 22.27 263 ARG A O 1
ATOM 1981 N N . GLY A 1 264 ? 22.153 14.066 35.212 1.00 21.09 264 GLY A N 1
ATOM 1982 C CA . GLY A 1 264 ? 23.520 14.120 34.730 1.00 18.30 264 GLY A CA 1
ATOM 1983 C C . GLY A 1 264 ? 23.953 12.856 34.013 1.00 17.13 264 GLY A C 1
ATOM 1984 O O . GLY A 1 264 ? 24.676 12.914 33.021 1.00 16.83 264 GLY A O 1
ATOM 1985 N N . LEU A 1 265 ? 23.516 11.706 34.510 1.00 17.35 265 LEU A N 1
ATOM 1986 C CA . LEU A 1 265 ? 23.887 10.441 33.891 1.00 16.90 265 LEU A CA 1
ATOM 1987 C C . LEU A 1 265 ? 23.315 10.310 32.480 1.00 18.67 265 LEU A C 1
ATOM 1988 O O . LEU A 1 265 ? 23.960 9.766 31.584 1.00 18.95 265 LEU A O 1
ATOM 1993 N N . ARG A 1 266 ? 22.104 10.811 32.287 1.00 20.64 266 ARG A N 1
ATOM 1994 C CA . ARG A 1 266 ? 21.458 10.750 30.978 1.00 22.65 266 ARG A CA 1
ATOM 1995 C C . ARG A 1 266 ? 22.264 11.552 29.957 1.00 22.59 266 ARG A C 1
ATOM 1996 O O . ARG A 1 266 ? 22.513 11.086 28.845 1.00 22.04 266 ARG A O 1
ATOM 2004 N N . CYS A 1 267 ? 22.676 12.756 30.339 1.00 22.24 267 CYS A N 1
ATOM 2005 C CA . CYS A 1 267 ? 23.464 13.597 29.452 1.00 23.44 267 CYS A CA 1
ATOM 2006 C C . CYS A 1 267 ? 24.805 12.949 29.111 1.00 21.18 267 CYS A C 1
ATOM 2007 O O . CYS A 1 267 ? 25.286 13.050 27.987 1.00 19.43 267 CYS A O 1
ATOM 2010 N N . VAL A 1 268 ? 25.416 12.286 30.086 1.00 19.59 268 VAL A N 1
ATOM 2011 C CA . VAL A 1 268 ? 26.704 11.646 29.844 1.00 18.29 268 VAL A CA 1
ATOM 2012 C C . VAL A 1 268 ? 26.603 10.552 28.796 1.00 16.73 268 VAL A C 1
ATOM 2013 O O . VAL A 1 268 ? 27.391 10.494 27.850 1.00 17.34 268 VAL A O 1
ATOM 2017 N N . LEU A 1 269 ? 25.626 9.675 28.974 1.00 16.84 269 LEU A N 1
ATOM 2018 C CA . LEU A 1 269 ? 25.440 8.572 28.052 1.00 16.95 269 LEU A CA 1
ATOM 2019 C C . LEU A 1 269 ? 24.955 9.050 26.689 1.00 17.17 269 LEU A C 1
ATOM 2020 O O . LEU A 1 269 ? 25.321 8.473 25.667 1.00 17.74 269 LEU A O 1
ATOM 2025 N N . LEU A 1 270 ? 24.136 10.100 26.667 1.00 18.92 270 LEU A N 1
ATOM 2026 C CA . LEU A 1 270 ? 23.655 10.626 25.392 1.00 20.39 270 LEU A CA 1
ATOM 2027 C C . LEU A 1 270 ? 24.844 11.134 24.570 1.00 20.81 270 LEU A C 1
ATOM 2028 O O . LEU A 1 270 ? 24.989 10.802 23.389 1.00 19.79 270 LEU A O 1
ATOM 2033 N N . LYS A 1 271 ? 25.705 11.929 25.197 1.00 20.41 271 LYS A N 1
ATOM 2034 C CA . LYS A 1 271 ? 26.866 12.476 24.497 1.00 21.28 271 LYS A CA 1
ATOM 2035 C C . LYS A 1 271 ? 27.772 11.372 23.956 1.00 20.89 271 LYS A C 1
ATOM 2036 O O . LYS A 1 271 ? 28.266 11.460 22.828 1.00 21.79 271 LYS A O 1
ATOM 2042 N N . GLU A 1 272 ? 27.975 10.327 24.751 1.00 19.29 272 GLU A N 1
ATOM 2043 C CA . GLU A 1 272 ? 28.816 9.211 24.346 1.00 20.50 272 GLU A CA 1
ATOM 2044 C C . GLU A 1 272 ? 28.208 8.488 23.140 1.00 20.06 272 GLU A C 1
ATOM 2045 O O . GLU A 1 272 ? 28.907 8.163 22.187 1.00 19.93 272 GLU A O 1
ATOM 2051 N N . ALA A 1 273 ? 26.899 8.259 23.183 1.00 19.91 273 ALA A N 1
ATOM 2052 C CA . ALA A 1 273 ? 26.201 7.569 22.102 1.00 19.92 273 ALA A CA 1
ATOM 2053 C C . ALA A 1 273 ? 26.281 8.335 20.788 1.00 21.82 273 ALA A C 1
ATOM 2054 O O . ALA A 1 273 ? 26.420 7.735 19.722 1.00 20.14 273 ALA A O 1
ATOM 2056 N N . LYS A 1 274 ? 26.187 9.659 20.870 1.00 22.68 274 LYS A N 1
ATOM 2057 C CA . LYS A 1 274 ? 26.244 10.499 19.683 1.00 26.97 274 LYS A CA 1
ATOM 2058 C C . LYS A 1 274 ? 27.572 10.414 18.939 1.00 28.81 274 LYS A C 1
ATOM 2059 O O . LYS A 1 274 ? 27.660 10.827 17.781 1.00 31.30 274 LYS A O 1
ATOM 2065 N N . LYS A 1 275 ? 28.603 9.882 19.591 1.00 29.47 275 LYS A N 1
ATOM 2066 C CA . LYS A 1 275 ? 29.899 9.723 18.934 1.00 30.29 275 LYS A CA 1
ATOM 2067 C C . LYS A 1 275 ? 29.705 8.726 17.792 1.00 31.31 275 LYS A C 1
ATOM 2068 O O . LYS A 1 275 ? 30.435 8.742 16.801 1.00 30.74 275 LYS A O 1
ATOM 2074 N N . GLY A 1 276 ? 28.708 7.861 17.959 1.00 31.42 276 GLY A N 1
ATOM 2075 C CA . GLY A 1 276 ? 28.401 6.831 16.981 1.00 32.77 276 GLY A CA 1
ATOM 2076 C C . GLY A 1 276 ? 28.165 7.279 15.553 1.00 33.54 276 GLY A C 1
ATOM 2077 O O . GLY A 1 276 ? 28.392 6.508 14.619 1.00 34.46 276 GLY A O 1
ATOM 2078 N N . VAL A 1 277 ? 27.700 8.509 15.369 1.00 35.05 277 VAL A N 1
ATOM 2079 C CA . VAL A 1 277 ? 27.457 9.017 14.025 1.00 37.44 277 VAL A CA 1
ATOM 2080 C C . VAL A 1 277 ? 28.745 8.921 13.211 1.00 38.61 277 VAL A C 1
ATOM 2081 O O . VAL A 1 277 ? 28.715 8.897 11.981 1.00 39.09 277 VAL A O 1
ATOM 2085 N N . GLN A 1 278 ? 29.873 8.859 13.914 1.00 39.10 278 GLN A N 1
ATOM 2086 C CA . GLN A 1 278 ? 31.185 8.750 13.281 1.00 39.88 278 GLN A CA 1
ATOM 2087 C C . GLN A 1 278 ? 31.437 7.340 12.747 1.00 39.52 278 GLN A C 1
ATOM 2088 O O . GLN A 1 278 ? 32.462 7.086 12.114 1.00 40.10 278 GLN A O 1
ATOM 2094 N N . ASP A 1 279 ? 30.507 6.427 13.007 1.00 37.90 279 ASP A N 1
ATOM 2095 C CA . ASP A 1 279 ? 30.641 5.040 12.561 1.00 38.41 279 ASP A CA 1
ATOM 2096 C C . ASP A 1 279 ? 29.377 4.616 11.800 1.00 37.35 279 ASP A C 1
ATOM 2097 O O . ASP A 1 279 ? 28.648 3.721 12.228 1.00 37.19 279 ASP A O 1
ATOM 2102 N N . PRO A 1 280 ? 29.111 5.264 10.650 1.00 36.89 280 PRO A N 1
ATOM 2103 C CA . PRO A 1 280 ? 27.953 5.014 9.781 1.00 38.15 280 PRO A CA 1
ATOM 2104 C C . PRO A 1 280 ? 27.809 3.596 9.232 1.00 39.11 280 PRO A C 1
ATOM 2105 O O . PRO A 1 280 ? 26.722 3.199 8.810 1.00 40.10 280 PRO A O 1
ATOM 2109 N N . LEU A 1 281 ? 28.900 2.837 9.230 1.00 38.82 281 LEU A N 1
ATOM 2110 C CA . LEU A 1 281 ? 28.874 1.473 8.708 1.00 38.64 281 LEU A CA 1
ATOM 2111 C C . LEU A 1 281 ? 28.943 0.448 9.829 1.00 38.44 281 LEU A C 1
ATOM 2112 O O . LEU A 1 281 ? 28.887 -0.764 9.591 1.00 38.40 281 LEU A O 1
ATOM 2117 N N . GLY A 1 282 ? 29.061 0.938 11.055 1.00 35.82 282 GLY A N 1
ATOM 2118 C CA . GLY A 1 282 ? 29.151 0.040 12.187 1.00 34.85 282 GLY A CA 1
ATOM 2119 C C . GLY A 1 282 ? 28.036 0.203 13.196 1.00 33.02 282 GLY A C 1
ATOM 2120 O O . GLY A 1 282 ? 27.028 0.862 12.938 1.00 32.21 282 GLY A O 1
ATOM 2121 N N . VAL A 1 283 ? 28.239 -0.406 14.358 1.00 31.67 283 VAL A N 1
ATOM 2122 C CA . VAL A 1 283 ? 27.278 -0.372 15.448 1.00 29.06 283 VAL A CA 1
ATOM 2123 C C . VAL A 1 283 ? 27.041 1.045 15.971 1.00 27.06 283 VAL A C 1
ATOM 2124 O O . VAL A 1 283 ? 25.997 1.328 16.563 1.00 24.23 283 VAL A O 1
ATOM 2128 N N . GLY A 1 284 ? 28.007 1.931 15.741 1.00 24.75 284 GLY A N 1
ATOM 2129 C CA . GLY A 1 284 ? 27.894 3.304 16.211 1.00 24.70 284 GLY A CA 1
ATOM 2130 C C . GLY A 1 284 ? 26.643 4.042 15.769 1.00 23.82 284 GLY A C 1
ATOM 2131 O O . GLY A 1 284 ? 26.069 4.826 16.525 1.00 21.55 284 GLY A O 1
ATOM 2132 N N . LEU A 1 285 ? 26.211 3.801 14.538 1.00 24.29 285 LEU A N 1
ATOM 2133 C CA . LEU A 1 285 ? 25.027 4.473 14.028 1.00 24.71 285 LEU A CA 1
ATOM 2134 C C . LEU A 1 285 ? 23.762 4.099 14.803 1.00 22.23 285 LEU A C 1
ATOM 2135 O O . LEU A 1 285 ? 22.994 4.979 15.178 1.00 23.33 285 LEU A O 1
ATOM 2140 N N . VAL A 1 286 ? 23.536 2.809 15.048 1.00 21.50 286 VAL A N 1
ATOM 2141 C CA . VAL A 1 286 ? 22.331 2.399 15.773 1.00 21.83 286 VAL A CA 1
ATOM 2142 C C . VAL A 1 286 ? 22.403 2.858 17.218 1.00 20.70 286 VAL A C 1
ATOM 2143 O O . VAL A 1 286 ? 21.389 3.189 17.827 1.00 18.85 286 VAL A O 1
ATOM 2147 N N . LEU A 1 287 ? 23.612 2.869 17.765 1.00 17.96 287 LEU A N 1
ATOM 2148 C CA . LEU A 1 287 ? 23.806 3.304 19.139 1.00 17.96 287 LEU A CA 1
ATOM 2149 C C . LEU A 1 287 ? 23.309 4.738 19.263 1.00 16.65 287 LEU A C 1
ATOM 2150 O O . LEU A 1 287 ? 22.523 5.068 20.159 1.00 16.04 287 LEU A O 1
ATOM 2155 N N . ALA A 1 288 ? 23.757 5.584 18.342 1.00 16.41 288 ALA A N 1
ATOM 2156 C CA . ALA A 1 288 ? 23.366 6.990 18.332 1.00 16.12 288 ALA A CA 1
ATOM 2157 C C . ALA A 1 288 ? 21.868 7.165 18.093 1.00 17.37 288 ALA A C 1
ATOM 2158 O O . ALA A 1 288 ? 21.218 7.974 18.754 1.00 17.84 288 ALA A O 1
ATOM 2160 N N . TYR A 1 289 ? 21.327 6.408 17.141 1.00 16.66 289 TYR A N 1
ATOM 2161 C CA . TYR A 1 289 ? 19.905 6.476 16.813 1.00 16.76 289 TYR A CA 1
ATOM 2162 C C . TYR A 1 289 ? 19.011 6.125 18.007 1.00 15.65 289 TYR A C 1
ATOM 2163 O O . TYR A 1 289 ? 18.078 6.858 18.334 1.00 14.93 289 TYR A O 1
ATOM 2172 N N . VAL A 1 290 ? 19.292 4.999 18.657 1.00 15.74 290 VAL A N 1
ATOM 2173 C CA . VAL A 1 290 ? 18.492 4.582 19.799 1.00 14.19 290 VAL A CA 1
ATOM 2174 C C . VAL A 1 290 ? 18.514 5.613 20.929 1.00 14.46 290 VAL A C 1
ATOM 2175 O O . VAL A 1 290 ? 17.469 5.947 21.482 1.00 13.08 290 VAL A O 1
ATOM 2179 N N . LYS A 1 291 ? 19.696 6.119 21.272 1.00 13.37 291 LYS A N 1
ATOM 2180 C CA . LYS A 1 291 ? 19.798 7.102 22.349 1.00 14.63 291 LYS A CA 1
ATOM 2181 C C . LYS A 1 291 ? 19.184 8.453 22.013 1.00 15.32 291 LYS A C 1
ATOM 2182 O O . LYS A 1 291 ? 18.695 9.152 22.904 1.00 14.51 291 LYS A O 1
ATOM 2188 N N . GLU A 1 292 ? 19.213 8.824 20.737 1.00 14.47 292 GLU A N 1
ATOM 2189 C CA . GLU A 1 292 ? 18.634 10.092 20.323 1.00 18.05 292 GLU A CA 1
ATOM 2190 C C . GLU A 1 292 ? 17.112 9.975 20.389 1.00 16.13 292 GLU A C 1
ATOM 2191 O O . GLU A 1 292 ? 16.429 10.934 20.738 1.00 15.26 292 GLU A O 1
ATOM 2197 N N . ARG A 1 293 ? 16.585 8.796 20.066 1.00 14.81 293 ARG A N 1
ATOM 2198 C CA . ARG A 1 293 ? 15.140 8.565 20.146 1.00 15.45 293 ARG A CA 1
ATOM 2199 C C . ARG A 1 293 ? 14.726 8.555 21.612 1.00 15.44 293 ARG A C 1
ATOM 2200 O O . ARG A 1 293 ? 13.643 9.017 21.972 1.00 16.02 293 ARG A O 1
ATOM 2208 N N . GLU A 1 294 ? 15.596 8.027 22.463 1.00 15.39 294 GLU A N 1
ATOM 2209 C CA . GLU A 1 294 ? 15.311 7.990 23.894 1.00 17.44 294 GLU A CA 1
ATOM 2210 C C . GLU A 1 294 ? 15.220 9.427 24.428 1.00 17.39 294 GLU A C 1
ATOM 2211 O O . GLU A 1 294 ? 14.278 9.781 25.143 1.00 15.20 294 GLU A O 1
ATOM 2217 N N . TRP A 1 295 ? 16.212 10.242 24.074 1.00 17.73 295 TRP A N 1
ATOM 2218 C CA . TRP A 1 295 ? 16.281 11.646 24.507 1.00 17.93 295 TRP A CA 1
ATOM 2219 C C . TRP A 1 295 ? 15.063 12.400 23.969 1.00 18.74 295 TRP A C 1
ATOM 2220 O O . TRP A 1 295 ? 14.536 13.322 24.601 1.00 17.01 295 TRP A O 1
ATOM 2231 N N . GLU A 1 296 ? 14.632 11.993 22.783 1.00 17.70 296 GLU A N 1
ATOM 2232 C CA . GLU A 1 296 ? 13.480 12.583 22.124 1.00 17.18 296 GLU A CA 1
ATOM 2233 C C . GLU A 1 296 ? 12.241 12.280 22.962 1.00 17.30 296 GLU A C 1
ATOM 2234 O O . GLU A 1 296 ? 11.435 13.165 23.244 1.00 16.31 296 GLU A O 1
ATOM 2240 N N . ALA A 1 297 ? 12.104 11.023 23.378 1.00 17.98 297 ALA A N 1
ATOM 2241 C CA . ALA A 1 297 ? 10.962 10.601 24.189 1.00 18.94 297 ALA A CA 1
ATOM 2242 C C . ALA A 1 297 ? 10.935 11.307 25.546 1.00 17.61 297 ALA A C 1
ATOM 2243 O O . ALA A 1 297 ? 9.875 11.733 26.028 1.00 17.97 297 ALA A O 1
ATOM 2245 N N . VAL A 1 298 ? 12.105 11.419 26.164 1.00 16.71 298 VAL A N 1
ATOM 2246 C CA . VAL A 1 298 ? 12.221 12.069 27.464 1.00 16.21 298 VAL A CA 1
ATOM 2247 C C . VAL A 1 298 ? 11.837 13.549 27.361 1.00 15.88 298 VAL A C 1
ATOM 2248 O O . VAL A 1 298 ? 11.049 14.051 28.157 1.00 16.64 298 VAL A O 1
ATOM 2252 N N . ARG A 1 299 ? 12.389 14.241 26.376 1.00 16.11 299 ARG A N 1
ATOM 2253 C CA . ARG A 1 299 ? 12.077 15.659 26.205 1.00 15.86 299 ARG A CA 1
ATOM 2254 C C . ARG A 1 299 ? 10.617 15.916 25.839 1.00 15.40 299 ARG A C 1
ATOM 2255 O O . ARG A 1 299 ? 10.003 16.857 26.337 1.00 15.63 299 ARG A O 1
ATOM 2263 N N . LEU A 1 300 ? 10.060 15.092 24.962 1.00 15.53 300 LEU A N 1
ATOM 2264 C CA . LEU A 1 300 ? 8.661 15.267 24.584 1.00 16.17 300 LEU A CA 1
ATOM 2265 C C . LEU A 1 300 ? 7.770 15.141 25.817 1.00 17.04 300 LEU A C 1
ATOM 2266 O O . LEU A 1 300 ? 6.830 15.912 25.999 1.00 18.88 300 LEU A O 1
ATOM 2271 N N . ARG A 1 301 ? 8.074 14.167 26.666 1.00 16.75 301 ARG A N 1
ATOM 2272 C CA . ARG A 1 301 ? 7.302 13.952 27.882 1.00 19.29 301 ARG A CA 1
ATOM 2273 C C . ARG A 1 301 ? 7.360 15.172 28.803 1.00 18.06 301 ARG A C 1
ATOM 2274 O O . ARG A 1 301 ? 6.335 15.645 29.299 1.00 17.95 301 ARG A O 1
ATOM 2282 N N . LEU A 1 302 ? 8.565 15.686 29.017 1.00 16.68 302 LEU A N 1
ATOM 2283 C CA . LEU A 1 302 ? 8.750 16.834 29.898 1.00 17.17 302 LEU A CA 1
ATOM 2284 C C . LEU A 1 302 ? 8.189 18.131 29.320 1.00 17.56 302 LEU A C 1
ATOM 2285 O O . LEU A 1 302 ? 7.598 18.935 30.044 1.00 16.70 302 LEU A O 1
ATOM 2290 N N . LEU A 1 303 ? 8.377 18.334 28.020 1.00 15.51 303 LEU A N 1
ATOM 2291 C CA . LEU A 1 303 ? 7.876 19.538 27.361 1.00 14.81 303 LEU A CA 1
ATOM 2292 C C . LEU A 1 303 ? 6.347 19.512 27.294 1.00 15.19 303 LEU A C 1
ATOM 2293 O O . LEU A 1 303 ? 5.697 20.542 27.431 1.00 14.25 303 LEU A O 1
ATOM 2298 N N . ALA A 1 304 ? 5.778 18.326 27.099 1.00 15.63 304 ALA A N 1
ATOM 2299 C CA . ALA A 1 304 ? 4.328 18.188 27.048 1.00 15.55 304 ALA A CA 1
ATOM 2300 C C . ALA A 1 304 ? 3.763 18.577 28.406 1.00 15.36 304 ALA A C 1
ATOM 2301 O O . ALA A 1 304 ? 2.732 19.242 28.488 1.00 15.15 304 ALA A O 1
ATOM 2303 N N . ARG A 1 305 ? 4.436 18.165 29.477 1.00 14.25 305 ARG A N 1
ATOM 2304 C CA . ARG A 1 305 ? 3.968 18.517 30.810 1.00 14.40 305 ARG A CA 1
ATOM 2305 C C . ARG A 1 305 ? 4.153 20.004 31.105 1.00 15.09 305 ARG A C 1
ATOM 2306 O O . ARG A 1 305 ? 3.331 20.587 31.803 1.00 15.67 305 ARG A O 1
ATOM 2314 N N . ARG A 1 306 ? 5.209 20.627 30.583 1.00 15.84 306 ARG A N 1
ATOM 2315 C CA . ARG A 1 306 ? 5.375 22.061 30.844 1.00 17.24 306 ARG A CA 1
ATOM 2316 C C . ARG A 1 306 ? 4.215 22.819 30.210 1.00 17.49 306 ARG A C 1
ATOM 2317 O O . ARG A 1 306 ? 3.619 23.689 30.840 1.00 19.63 306 ARG A O 1
ATOM 2325 N N . ALA A 1 307 ? 3.889 22.468 28.967 1.00 17.81 307 ALA A N 1
ATOM 2326 C CA . ALA A 1 307 ? 2.797 23.122 28.252 1.00 18.01 307 ALA A CA 1
ATOM 2327 C C . ALA A 1 307 ? 1.438 22.804 28.872 1.00 18.88 307 ALA A C 1
ATOM 2328 O O . ALA A 1 307 ? 0.573 23.676 28.970 1.00 18.50 307 ALA A O 1
ATOM 2330 N N . TYR A 1 308 ? 1.259 21.557 29.308 1.00 18.23 308 TYR A N 1
ATOM 2331 C CA . TYR A 1 308 ? -0.005 21.127 29.902 1.00 17.84 308 TYR A CA 1
ATOM 2332 C C . TYR A 1 308 ? -0.296 21.755 31.264 1.00 18.95 308 TYR A C 1
ATOM 2333 O O . TYR A 1 308 ? -1.370 22.315 31.481 1.00 17.57 308 TYR A O 1
ATOM 2342 N N . PHE A 1 309 ? 0.663 21.653 32.179 1.00 18.15 309 PHE A N 1
ATOM 2343 C CA . PHE A 1 309 ? 0.492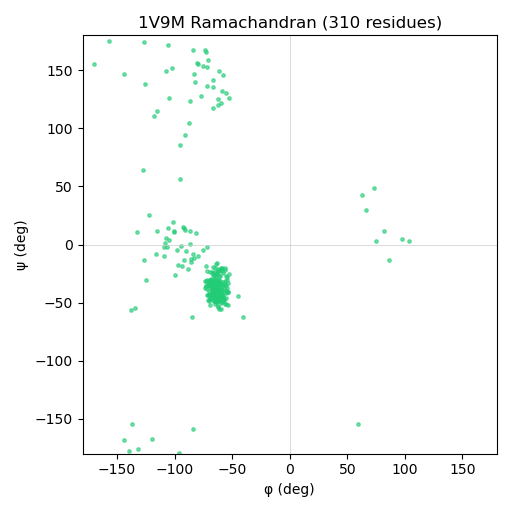 22.180 33.526 1.00 20.63 309 PHE A CA 1
ATOM 2344 C C . PHE A 1 309 ? 0.977 23.610 33.738 1.00 22.21 309 PHE A C 1
ATOM 2345 O O . PHE A 1 309 ? 0.662 24.219 34.758 1.00 23.35 309 PHE A O 1
ATOM 2353 N N . GLY A 1 310 ? 1.745 24.141 32.792 1.00 23.40 310 GLY A N 1
ATOM 2354 C CA . GLY A 1 310 ? 2.270 25.487 32.948 1.00 24.03 310 GLY A CA 1
ATOM 2355 C C . GLY A 1 310 ? 3.384 25.508 33.983 1.00 24.27 310 GLY A C 1
ATOM 2356 O O . GLY A 1 310 ? 3.393 26.345 34.886 1.00 25.65 310 GLY A O 1
ATOM 2357 N N . LEU A 1 311 ? 4.324 24.578 33.855 1.00 24.62 311 LEU A N 1
ATOM 2358 C CA . LEU A 1 311 ? 5.448 24.469 34.784 1.00 25.50 311 LEU A CA 1
ATOM 2359 C C . LEU A 1 311 ? 6.500 25.551 34.554 1.00 27.11 311 LEU A C 1
ATOM 2360 O O . LEU A 1 311 ? 6.628 26.077 33.449 1.00 26.81 311 LEU A O 1
ATOM 2365 N N . PRO A 1 312 ? 7.263 25.900 35.607 1.00 28.53 312 PRO A N 1
ATOM 2366 C CA . PRO A 1 312 ? 8.319 26.919 35.537 1.00 29.77 312 PRO A CA 1
ATOM 2367 C C . PRO A 1 312 ? 9.299 26.641 34.394 1.00 29.59 312 PRO A C 1
ATOM 2368 O O . PRO A 1 312 ? 9.871 25.555 34.310 1.00 28.27 312 PRO A O 1
ATOM 2372 N N . ARG A 1 313 ? 9.492 27.632 33.526 1.00 29.24 313 ARG A N 1
ATOM 2373 C CA . ARG A 1 313 ? 10.378 27.492 32.374 1.00 30.09 313 ARG A CA 1
ATOM 2374 C C . ARG A 1 313 ? 11.813 27.104 32.721 1.00 31.21 313 ARG A C 1
ATOM 2375 O O . A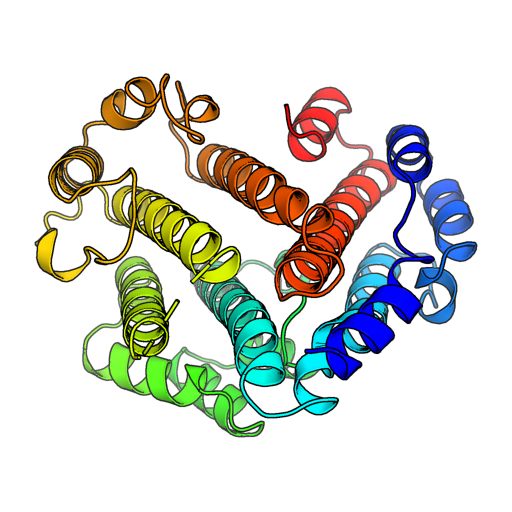RG A 1 313 ? 12.371 26.193 32.114 1.00 30.17 313 ARG A O 1
ATOM 2383 N N . ALA A 1 314 ? 12.405 27.792 33.694 1.00 32.37 314 ALA A N 1
ATOM 2384 C CA . ALA A 1 314 ? 13.784 27.525 34.095 1.00 33.82 314 ALA A CA 1
ATOM 2385 C C . ALA A 1 314 ? 14.028 26.098 34.579 1.00 33.65 314 ALA A C 1
ATOM 2386 O O . ALA A 1 314 ? 15.037 25.486 34.231 1.00 34.79 314 ALA A O 1
ATOM 2388 N N . GLN A 1 315 ? 13.113 25.574 35.386 1.00 34.02 315 GLN A N 1
ATOM 2389 C CA . GLN A 1 315 ? 13.257 24.220 35.906 1.00 34.17 315 GLN A CA 1
ATOM 2390 C C . GLN A 1 315 ? 13.159 23.188 34.786 1.00 32.95 315 GLN A C 1
ATOM 2391 O O . GLN A 1 315 ? 13.916 22.217 34.761 1.00 32.80 315 GLN A O 1
ATOM 2397 N N . VAL A 1 316 ? 12.226 23.399 33.861 1.00 30.41 316 VAL A N 1
ATOM 2398 C CA . VAL A 1 316 ? 12.043 22.479 32.740 1.00 28.15 316 VAL A CA 1
ATOM 2399 C C . VAL A 1 316 ? 13.217 22.543 31.766 1.00 29.39 316 VAL A C 1
ATOM 2400 O O . VAL A 1 316 ? 13.740 21.513 31.337 1.00 28.71 316 VAL A O 1
ATOM 2404 N N . GLU A 1 317 ? 13.631 23.758 31.422 1.00 30.79 317 GLU A N 1
ATOM 2405 C CA . GLU A 1 317 ? 14.737 23.955 30.494 1.00 33.31 317 GLU A CA 1
ATOM 2406 C C . GLU A 1 317 ? 15.972 23.188 30.954 1.00 34.22 317 GLU A C 1
ATOM 2407 O O . GLU A 1 317 ? 16.673 22.573 30.151 1.00 33.89 317 GLU A O 1
ATOM 2413 N N . GLU A 1 318 ? 16.224 23.220 32.257 1.00 35.39 318 GLU A N 1
ATOM 2414 C CA . GLU A 1 318 ? 17.367 22.532 32.841 1.00 36.11 318 GLU A CA 1
ATOM 2415 C C . GLU A 1 318 ? 17.256 21.014 32.687 1.00 35.23 318 GLU A C 1
ATOM 2416 O O . GLU A 1 318 ? 18.262 20.316 32.574 1.00 35.57 318 GLU A O 1
ATOM 2422 N N . GLU A 1 319 ? 16.031 20.505 32.674 1.00 33.35 319 GLU A N 1
ATOM 2423 C CA . GLU A 1 319 ? 15.807 19.071 32.538 1.00 32.14 319 GLU A CA 1
ATOM 2424 C C . GLU A 1 319 ? 15.759 18.579 31.091 1.00 29.59 319 GLU A C 1
ATOM 2425 O O . GLU A 1 319 ? 15.818 17.370 30.849 1.00 28.25 319 GLU A O 1
ATOM 2431 N N . VAL A 1 320 ? 15.658 19.501 30.134 1.00 28.03 320 VAL A N 1
ATOM 2432 C CA . VAL A 1 320 ? 15.601 19.121 28.719 1.00 26.19 320 VAL A CA 1
ATOM 2433 C C . VAL A 1 320 ? 16.793 19.605 27.902 1.00 26.34 320 VAL A C 1
ATOM 2434 O O . VAL A 1 320 ? 16.786 19.544 26.669 1.00 24.45 320 VAL A O 1
ATOM 2438 N N . VAL A 1 321 ? 17.820 20.086 28.589 1.00 27.04 321 VAL A N 1
ATOM 2439 C CA . VAL A 1 321 ? 19.018 20.554 27.913 1.00 29.20 321 VAL A CA 1
ATOM 2440 C C . VAL A 1 321 ? 20.230 19.838 28.483 1.00 31.37 321 VAL A C 1
ATOM 2441 O O . VAL A 1 321 ? 20.333 19.645 29.692 1.00 31.22 321 VAL A O 1
ATOM 2445 N N . CYS A 1 322 ? 21.139 19.429 27.608 1.00 34.42 322 CYS A N 1
ATOM 2446 C CA . CYS A 1 322 ? 22.346 18.752 28.049 1.00 38.37 322 CYS A CA 1
ATOM 2447 C C . CYS A 1 322 ? 23.589 19.539 27.674 1.00 41.94 322 CYS A C 1
ATOM 2448 O O . CYS A 1 322 ? 23.932 19.649 26.498 1.00 43.88 322 CYS A O 1
ATOM 2451 N N . PRO A 1 323 ? 24.277 20.108 28.676 1.00 44.51 323 PRO A N 1
ATOM 2452 C CA . PRO A 1 323 ? 25.497 20.891 28.457 1.00 46.66 323 PRO A CA 1
ATOM 2453 C C . PRO A 1 323 ? 26.620 20.024 27.887 1.00 48.06 323 PRO A C 1
ATOM 2454 O O . PRO A 1 323 ? 27.644 19.853 28.585 1.00 50.08 323 PRO A O 1
#

Organism: Thermus thermophilus (strain ATCC 27634 / DSM 579 / HB8) (NCBI:txid300852)

InterPro domains:
  IPR002843 ATPase, V0 complex, C/D subunit [PF01992] (8-318)
  IPR014272 ATPase, V0 complex, C subunit [MF_00314] (1-322)
  IPR035067 V-type ATPase subunit C/D [G3DSA:1.20.1690.10] (78-178)
  IPR035067 V-type ATPase subunit C/D [G3DSA:1.20.1690.10] (186-281)
  IPR036079 V-type ATP synthase subunit C/D subunit superfamily [SSF103486] (5-321)
  IPR044911 V-type ATP synthase C/D subunit, domain 3 superfamily [G3DSA:1.10.132.50] (5-316)
  IPR050873 V-ATPase V0D/AC39 subunit [PTHR38682] (2-320)

Foldseek 3Di:
DQVLLVLLVVQPVQQDDVVLLVVLLPDALQVNLVSCLVGLLVVQQDDSDLVSLLRSLQVSCCVSQLCSLVVDDDVLSVLSLLVQLVLVLVQVLQLLVCLVVVHDPVPGQRFRHNDHVVLSVQLSVAPALLRSLVSCPVVPRCLSVQSVVLVVVDDDSLSSSLSSVQVSLVVVVCVLSLLLVLLVLLLSLLLSLQSQAPVPDDLVVRRHPSHDPCDSVLSVCSNPPNLCSQCPQCVHLSNVSRPPDDSVSSVLSSLLSSLVSLCVLVVPSSDSSSSSNSSSSSRLSSQSSSLSSCCSVVVDDSVVSVSSNDRD

Radius of gyration: 19.12 Å; Cα contacts (8 Å, |Δi|>4): 393; chains: 1; bounding box: 45×44×49 Å

CATH classification: 1.10.132.50 (+2 more: 1.20.1690.10, 1.20.1690.10)

B-factor: mean 26.08, std 8.48, range [12.65, 54.95]